Protein AF-A0A328A5U3-F1 (afdb_monomer_lite)

Organism: NCBI:txid1903056

Secondary structure (DSSP, 8-state):
--HHHHHHTTS-HHHHHHHHTT-HHHHHHHHHHS---HHHHHHHHHHHHHH-SHHHHHHHHHIIIIISTTSTTHHHHHHHHHHHHHHHTTT--HHHHHHHHHGGGSGGGTTS-HHHHHHHHHHHHHH-TTPPP---S-S---PPP-TTSHHHHHHHHTT---BTTB-TT-BHHHHHHHH-S-SS--EE-STTEEE--EEEETTEEEEEEEEEE--TTS-GGGPEEEEEEEEE-TTS--BHHHHHHHH-S-SEEEEETTEEEEEETTEEEEEEE-TTS-EEEEEEEEE--HHHHHHHHHHH----

pLDDT: mean 82.65, std 13.09, range [39.41, 98.25]

Sequence (304 aa):
MKSIDIVINKLPKDLQQIVADCDANEVMGYFMEEEADTELAYLVSNIATHMDTVEAHIMGESLFDIAVNWLDQSYYLAAFHGFRILELQEFKDVASMKAFIGNAEHPDYDIIPNALFRFVAEKIKAIEPNYKLQIPDNVHEIELPDILDKKVMKAMKGKTYGFKDAKFGITRKEFEAIFGQPTEALINMGEKYVTALYYRSRYNNTIISPFFKGAKGMDEQDYVFTDINYYYEMHENISMKAFMKVWGKPEQKGIALGNKSYRYGNVNVSFDKDWEGKFYVKQVWFGNDESAQKERERFDFEVH

Radius of gyration: 23.86 Å; chains: 1; bounding box: 52×42×64 Å

Foldseek 3Di:
DPPLLVLLVVDDPVVSVCLVVLVLVVLLVVLQVDVHDPVNLVSLLVSLVVVLDLSSLSSNLSCLVPRVVVDDCSLVRNLVSLLSSCVNVVLPDLVSLVVSLVCLVPQVNLQPDVVSNVVSQVSNCVVVVPDDRPRPPPFVQQDDDPLLDLVQVVCLLVQNDARVPHDFFDFLLVVCVVGNDAPDDWDDPDQFKIWGWHDSHPNHPWIKIWMFGDHGPDDNRRTTTWKMKTFDPDPPFAFPVSSCVRLPDFPDWFFFPNFTWGHDRQKIWTWDADPVGTTGTGMIMGGHDPVVVVSRCVHTGDDD

Structure (mmCIF, N/CA/C/O backbone):
data_AF-A0A328A5U3-F1
#
_entry.id   AF-A0A328A5U3-F1
#
loop_
_atom_site.group_PDB
_atom_site.id
_atom_site.type_symbol
_atom_site.label_atom_id
_atom_site.label_alt_id
_atom_site.label_comp_id
_atom_site.label_asym_id
_atom_site.label_entity_id
_atom_site.label_seq_id
_atom_site.pdbx_PDB_ins_code
_atom_site.Cartn_x
_atom_site.Cartn_y
_atom_site.Cartn_z
_atom_site.occupancy
_atom_site.B_iso_or_equiv
_atom_site.auth_seq_id
_atom_site.auth_comp_id
_atom_site.auth_asym_id
_atom_site.auth_atom_id
_atom_site.pdbx_PDB_model_num
ATOM 1 N N . MET A 1 1 ? -31.066 5.402 25.469 1.00 52.97 1 MET A N 1
ATOM 2 C CA . MET A 1 1 ? -30.439 4.252 24.798 1.00 52.97 1 MET A CA 1
ATOM 3 C C . MET A 1 1 ? -29.369 4.822 23.893 1.00 52.97 1 MET A C 1
ATOM 5 O O . MET A 1 1 ? -29.705 5.632 23.032 1.00 52.97 1 MET A O 1
ATOM 9 N N . LYS A 1 2 ? -28.097 4.559 24.191 1.00 68.62 2 LYS A N 1
ATOM 10 C CA . LYS A 1 2 ? -26.997 5.010 23.336 1.00 68.62 2 LYS A CA 1
ATOM 11 C C . LYS A 1 2 ? -27.056 4.201 22.037 1.00 68.62 2 LYS A C 1
ATOM 13 O O . LYS A 1 2 ? -27.557 3.080 22.032 1.00 68.62 2 LYS A O 1
ATOM 18 N N . SER A 1 3 ? -26.577 4.767 20.931 1.00 72.50 3 SER A N 1
ATOM 19 C CA . SER A 1 3 ? -26.521 4.060 19.641 1.00 72.50 3 SER A CA 1
ATOM 20 C C . SER A 1 3 ? -25.784 2.722 19.752 1.00 72.50 3 SER A C 1
ATOM 22 O O . SER A 1 3 ? -26.159 1.769 19.080 1.00 72.50 3 SER A O 1
ATOM 24 N N . ILE A 1 4 ? -24.799 2.638 20.647 1.00 84.00 4 ILE A N 1
ATOM 25 C CA . ILE A 1 4 ? -23.999 1.438 20.873 1.00 84.00 4 ILE A CA 1
ATOM 26 C C . ILE A 1 4 ? -24.779 0.283 21.505 1.00 84.00 4 ILE A C 1
ATOM 28 O O . ILE A 1 4 ? -24.596 -0.856 21.090 1.00 84.00 4 ILE A O 1
ATOM 32 N N . ASP A 1 5 ? -25.736 0.572 22.394 1.00 84.38 5 ASP A N 1
ATOM 33 C CA . ASP A 1 5 ? -26.588 -0.448 23.021 1.00 84.38 5 ASP A CA 1
ATOM 34 C C . ASP A 1 5 ? -27.398 -1.206 21.953 1.00 84.38 5 ASP A C 1
ATOM 36 O O . ASP A 1 5 ? -27.643 -2.402 22.065 1.00 84.38 5 ASP A O 1
ATOM 40 N N . ILE A 1 6 ? -27.799 -0.518 20.875 1.00 82.81 6 ILE A N 1
ATOM 41 C CA . ILE A 1 6 ? -28.530 -1.123 19.751 1.00 82.81 6 ILE A CA 1
ATOM 42 C C . ILE A 1 6 ? -27.639 -2.104 18.985 1.00 82.81 6 ILE A C 1
ATOM 44 O O . ILE A 1 6 ? -28.127 -3.136 18.531 1.00 82.81 6 ILE A O 1
ATOM 48 N N . VAL A 1 7 ? -26.357 -1.773 18.817 1.00 86.38 7 VAL A N 1
ATOM 49 C CA . VAL A 1 7 ? -25.401 -2.610 18.080 1.00 86.38 7 VAL A CA 1
ATOM 50 C C . VAL A 1 7 ? -25.002 -3.822 18.920 1.00 86.38 7 VAL A C 1
ATOM 52 O O . VAL A 1 7 ? -25.041 -4.932 18.404 1.00 86.38 7 VAL A O 1
ATOM 55 N N . ILE A 1 8 ? -24.736 -3.633 20.217 1.00 90.44 8 ILE A N 1
ATOM 56 C CA . ILE A 1 8 ? -24.456 -4.729 21.158 1.00 90.44 8 ILE A CA 1
ATOM 57 C C . ILE A 1 8 ? -25.633 -5.709 21.206 1.00 90.44 8 ILE A C 1
ATOM 59 O O . ILE A 1 8 ? -25.427 -6.910 21.106 1.00 90.44 8 ILE A O 1
ATOM 63 N N . ASN A 1 9 ? -26.878 -5.223 21.233 1.00 91.06 9 ASN A N 1
ATOM 64 C CA . ASN A 1 9 ? -28.072 -6.082 21.246 1.00 91.06 9 ASN A CA 1
ATOM 65 C C . ASN A 1 9 ? -28.251 -6.966 19.993 1.00 91.06 9 ASN A C 1
ATOM 67 O O . ASN A 1 9 ? -29.146 -7.814 19.984 1.00 91.06 9 ASN A O 1
ATOM 71 N N . LYS A 1 10 ? -27.451 -6.773 18.934 1.00 91.06 10 LYS A N 1
ATOM 72 C CA . LYS A 1 10 ? -27.415 -7.677 17.773 1.00 91.06 10 LYS A CA 1
ATOM 73 C C . LYS A 1 10 ? -26.532 -8.907 17.997 1.00 91.06 10 LYS A C 1
ATOM 75 O O . LYS A 1 10 ? -26.664 -9.863 17.241 1.00 91.06 10 LYS A O 1
ATOM 80 N N . LEU A 1 11 ? -25.652 -8.884 18.998 1.00 92.25 11 LEU A N 1
ATOM 81 C CA . LEU A 1 11 ? -24.817 -10.024 19.362 1.00 92.25 11 LEU A CA 1
ATOM 82 C C . LEU A 1 11 ? -25.659 -11.134 20.023 1.00 92.25 11 LEU A C 1
ATOM 84 O O . LEU A 1 11 ? -26.689 -10.837 20.646 1.00 92.25 11 LEU A O 1
ATOM 88 N N . PRO A 1 12 ? -25.209 -12.399 19.957 1.00 92.56 12 PRO A N 1
ATOM 89 C CA . PRO A 1 12 ? -25.680 -13.476 20.821 1.00 92.56 12 PRO A CA 1
ATOM 90 C C . PRO A 1 12 ? -25.667 -13.074 22.303 1.00 92.56 12 PRO A C 1
ATOM 92 O O . PRO A 1 12 ? -24.823 -12.299 22.747 1.00 92.56 12 PRO A O 1
ATOM 95 N N . LYS A 1 13 ? -26.650 -13.558 23.074 1.00 91.50 13 LYS A N 1
ATOM 96 C CA . LYS A 1 13 ? -26.893 -13.098 24.457 1.00 91.50 13 LYS A CA 1
ATOM 97 C C . LYS A 1 13 ? -25.710 -13.323 25.397 1.00 91.50 13 LYS A C 1
ATOM 99 O O . LYS A 1 13 ? -25.504 -12.527 26.304 1.00 91.50 13 LYS A O 1
ATOM 104 N N . ASP A 1 14 ? -25.010 -14.426 25.205 1.00 89.88 14 ASP A N 1
ATOM 105 C CA . ASP A 1 14 ? -23.782 -14.800 25.900 1.00 89.88 14 ASP A CA 1
ATOM 106 C C . ASP A 1 14 ? -22.620 -13.854 25.574 1.00 89.88 14 ASP A C 1
ATOM 108 O O . ASP A 1 14 ? -21.883 -13.482 26.478 1.00 89.88 14 ASP A O 1
ATOM 112 N N . LEU A 1 15 ? -22.517 -13.372 24.333 1.00 92.56 15 LEU A N 1
ATOM 113 C CA . LEU A 1 15 ? -21.451 -12.459 23.906 1.00 92.56 15 LEU A CA 1
ATOM 114 C C . LEU A 1 15 ? -21.708 -10.980 24.262 1.00 92.56 15 LEU A C 1
ATOM 116 O O . LEU A 1 15 ? -20.772 -10.186 24.350 1.00 92.56 15 LEU A O 1
ATOM 120 N N . GLN A 1 16 ? -22.966 -10.584 24.483 1.00 94.62 16 GLN A N 1
ATOM 121 C CA . GLN A 1 16 ? -23.344 -9.183 24.734 1.00 94.62 16 GLN A CA 1
ATOM 122 C C . GLN A 1 16 ? -22.597 -8.550 25.911 1.00 94.62 16 GLN A C 1
ATOM 124 O O . GLN A 1 16 ? -22.061 -7.451 25.770 1.00 94.62 16 GLN A O 1
ATOM 129 N N . GLN A 1 17 ? -22.586 -9.222 27.066 1.00 94.00 17 GLN A N 1
ATOM 130 C CA . GLN A 1 17 ? -21.964 -8.679 28.274 1.00 94.00 17 GLN A CA 1
ATOM 131 C C . GLN A 1 17 ? -20.437 -8.677 28.153 1.00 94.00 17 GLN A C 1
ATOM 133 O O . GLN A 1 17 ? -19.810 -7.677 28.478 1.00 94.00 17 GLN A O 1
ATOM 138 N N . ILE A 1 18 ? -19.873 -9.745 27.585 1.00 94.75 18 ILE A N 1
ATOM 139 C CA . ILE A 1 18 ? -18.435 -9.903 27.352 1.00 94.75 18 ILE A CA 1
ATOM 140 C C . ILE A 1 18 ? -17.889 -8.739 26.512 1.00 94.75 18 ILE A C 1
ATOM 142 O O . ILE A 1 18 ? -16.905 -8.093 26.874 1.00 94.75 18 ILE A O 1
ATOM 146 N N . VAL A 1 19 ? -18.576 -8.421 25.409 1.00 94.25 19 VAL A N 1
ATOM 147 C CA . VAL A 1 19 ? -18.201 -7.309 24.527 1.00 94.25 19 VAL A CA 1
ATOM 148 C C . VAL A 1 19 ? -18.449 -5.953 25.188 1.00 94.25 19 VAL A C 1
ATOM 150 O O . VAL A 1 19 ? -17.650 -5.039 25.011 1.00 94.25 19 VAL A O 1
ATOM 153 N N . ALA A 1 20 ? -19.531 -5.799 25.958 1.00 93.62 20 ALA A N 1
ATOM 154 C CA . ALA A 1 20 ? -19.806 -4.555 26.679 1.00 93.62 20 ALA A CA 1
ATOM 155 C C . ALA A 1 20 ? -18.743 -4.240 27.748 1.00 93.62 20 ALA A C 1
ATOM 157 O O . ALA A 1 20 ? -18.456 -3.065 27.987 1.00 93.62 20 ALA A O 1
ATOM 158 N N . ASP A 1 21 ? -18.159 -5.277 28.352 1.00 95.00 21 ASP A N 1
ATOM 159 C CA . ASP A 1 21 ? -17.090 -5.176 29.348 1.00 95.00 21 ASP A CA 1
ATOM 160 C C . ASP A 1 21 ? -15.685 -5.102 28.718 1.00 95.00 21 ASP A C 1
ATOM 162 O O . ASP A 1 21 ? -14.702 -4.909 29.435 1.00 95.00 21 ASP A O 1
ATOM 166 N N . CYS A 1 22 ? -15.583 -5.200 27.386 1.00 95.25 22 CYS A N 1
ATOM 167 C CA . CYS A 1 22 ? -14.326 -5.262 26.633 1.00 95.25 22 CYS A CA 1
ATOM 168 C C . CYS A 1 22 ? -13.378 -6.384 27.100 1.00 95.25 22 CYS A C 1
ATOM 170 O O . CYS A 1 22 ? -12.156 -6.209 27.065 1.00 95.25 22 CYS A O 1
ATOM 172 N N . ASP A 1 23 ? -13.904 -7.532 27.542 1.00 95.50 23 ASP A N 1
ATOM 173 C CA . ASP A 1 23 ? -13.058 -8.650 27.967 1.00 95.50 23 ASP A CA 1
ATOM 174 C C . ASP A 1 23 ? -12.476 -9.376 26.746 1.00 95.50 23 ASP A C 1
ATOM 176 O O . ASP A 1 23 ? -13.078 -10.281 26.168 1.00 95.50 23 ASP A O 1
ATOM 180 N N . ALA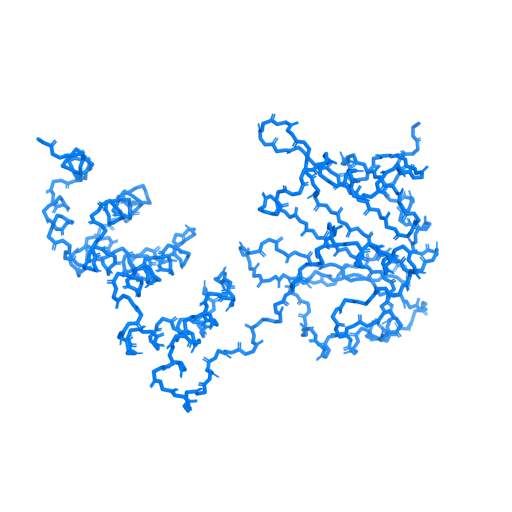 A 1 24 ? -11.276 -8.959 26.340 1.00 94.75 24 ALA A N 1
ATOM 181 C CA . ALA A 1 24 ? -10.577 -9.519 25.189 1.00 94.75 24 ALA A CA 1
ATOM 182 C C . ALA A 1 24 ? -10.373 -11.041 25.289 1.00 94.75 24 ALA A C 1
ATOM 184 O O . ALA A 1 24 ? -10.455 -11.729 24.273 1.00 94.75 24 ALA A O 1
ATOM 185 N N . ASN A 1 25 ? -10.127 -11.578 26.490 1.00 94.94 25 ASN A N 1
ATOM 186 C CA . ASN A 1 25 ? -9.861 -13.005 26.665 1.00 94.94 25 ASN A CA 1
ATOM 187 C C . ASN A 1 25 ? -11.132 -13.828 26.496 1.00 94.94 25 ASN A C 1
ATOM 189 O O . ASN A 1 25 ? -11.109 -14.850 25.813 1.00 94.94 25 ASN A O 1
ATOM 193 N N . GLU A 1 26 ? -12.234 -13.379 27.091 1.00 94.88 26 GLU A N 1
ATOM 194 C CA . GLU A 1 26 ? -13.521 -14.052 26.946 1.00 94.88 26 GLU A CA 1
ATOM 195 C C . GLU A 1 26 ? -14.074 -13.919 25.519 1.00 94.88 26 GLU A C 1
ATOM 197 O O . GLU A 1 26 ? -14.609 -14.894 24.991 1.00 94.88 26 GLU A O 1
ATOM 202 N N . VAL A 1 27 ? -13.875 -12.777 24.841 1.00 94.50 27 VAL A N 1
ATOM 203 C CA . VAL A 1 27 ? -14.212 -12.652 23.411 1.00 94.50 27 VAL A CA 1
ATOM 204 C C . VAL A 1 27 ? -13.399 -13.637 22.578 1.00 94.50 27 VAL A C 1
ATOM 206 O O . VAL A 1 27 ? -13.975 -14.363 21.773 1.00 94.50 27 VAL A O 1
ATOM 209 N N . MET A 1 28 ? -12.079 -13.709 22.760 1.00 93.81 28 MET A N 1
ATOM 210 C CA . MET A 1 28 ? -11.267 -14.692 22.035 1.00 93.81 28 MET A CA 1
ATOM 211 C C . MET A 1 28 ? -11.725 -16.123 22.321 1.00 93.81 28 MET A C 1
ATOM 213 O O . MET A 1 28 ? -11.900 -16.895 21.383 1.00 93.81 28 MET A O 1
ATOM 217 N N . GLY A 1 29 ? -11.957 -16.461 23.594 1.00 92.06 29 GLY A N 1
ATOM 218 C CA . GLY A 1 29 ? -12.447 -17.775 24.006 1.00 92.06 29 GLY A CA 1
ATOM 219 C C . GLY A 1 29 ? -13.747 -18.146 23.298 1.00 92.06 29 GLY A C 1
ATOM 220 O O . GLY A 1 29 ? -13.834 -19.223 22.717 1.00 92.06 29 GLY A O 1
ATOM 221 N N . TYR A 1 30 ? -14.700 -17.213 23.234 1.00 92.69 30 TYR A N 1
ATOM 222 C CA . TYR A 1 30 ? -15.959 -17.401 22.516 1.00 92.69 30 TYR A CA 1
ATOM 223 C C . TYR A 1 30 ? -15.744 -17.786 21.045 1.00 92.69 30 TYR A C 1
ATOM 225 O O . TYR A 1 30 ? -16.294 -18.778 20.579 1.00 92.69 30 TYR A O 1
ATOM 233 N N . PHE A 1 31 ? -14.910 -17.037 20.315 1.00 92.50 31 PHE A N 1
ATOM 234 C CA . PHE A 1 31 ? -14.653 -17.300 18.892 1.00 92.50 31 PHE A CA 1
ATOM 235 C C . PHE A 1 31 ? -13.750 -18.516 18.633 1.00 92.50 31 PHE A C 1
ATOM 237 O O . PHE A 1 31 ? -13.734 -19.029 17.519 1.00 92.50 31 PHE A O 1
ATOM 244 N N . MET A 1 32 ? -12.978 -18.970 19.622 1.00 88.69 32 MET A N 1
ATOM 245 C CA . MET A 1 32 ? -12.146 -20.170 19.496 1.00 88.69 32 MET A CA 1
ATOM 246 C C . MET A 1 32 ? -12.902 -21.463 19.834 1.00 88.69 32 MET A C 1
ATOM 248 O O . MET A 1 32 ? -12.544 -22.520 19.315 1.00 88.69 32 MET A O 1
ATOM 252 N N . GLU A 1 33 ? -13.890 -21.400 20.730 1.00 85.56 33 GLU A N 1
ATOM 253 C CA . GLU A 1 33 ? -14.667 -22.561 21.184 1.00 85.56 33 GLU A CA 1
ATOM 254 C C . GLU A 1 33 ? -15.914 -22.816 20.328 1.00 85.56 33 GLU A C 1
ATOM 256 O O . GLU A 1 33 ? -16.244 -23.971 20.052 1.00 85.56 33 GLU A O 1
ATOM 261 N N . GLU A 1 34 ? -16.579 -21.754 19.879 1.00 72.12 34 GLU A N 1
ATOM 262 C CA . GLU A 1 34 ? -17.721 -21.830 18.969 1.00 72.12 34 GLU A CA 1
ATOM 263 C C . GLU A 1 34 ? -17.245 -21.755 17.506 1.00 72.12 34 GLU A C 1
ATOM 265 O O . GLU A 1 34 ? -16.174 -21.221 17.214 1.00 72.12 34 GLU A O 1
ATOM 270 N N . GLU A 1 35 ? -18.020 -22.284 16.549 1.00 63.78 35 GLU A N 1
ATOM 271 C CA . GLU A 1 35 ? -17.710 -22.089 15.123 1.00 63.78 35 GLU A CA 1
ATOM 272 C C . GLU A 1 35 ? -17.731 -20.583 14.804 1.00 63.78 35 GLU A C 1
ATOM 274 O O . GLU A 1 35 ? -18.793 -19.966 14.716 1.00 63.78 35 GLU A O 1
ATOM 279 N N . ALA A 1 36 ? -16.543 -19.985 14.671 1.00 66.94 36 ALA A N 1
ATOM 280 C CA . ALA A 1 36 ? -16.376 -18.552 14.475 1.00 66.94 36 ALA A CA 1
ATOM 281 C C . ALA A 1 36 ? -17.141 -18.034 13.245 1.00 66.94 36 ALA A C 1
ATOM 283 O O . ALA A 1 36 ? -16.857 -18.397 12.101 1.00 66.94 36 ALA A O 1
ATOM 284 N N . ASP A 1 37 ? -18.082 -17.124 13.499 1.00 80.31 37 ASP A N 1
ATOM 285 C CA . ASP A 1 37 ? -18.871 -16.431 12.484 1.00 80.31 37 ASP A CA 1
ATOM 286 C C . ASP A 1 37 ? -18.171 -15.129 12.055 1.00 80.31 37 ASP A C 1
ATOM 288 O O . ASP A 1 37 ? -17.961 -14.209 12.854 1.00 80.31 37 ASP A O 1
ATOM 292 N N . THR A 1 38 ? -17.821 -15.039 10.769 1.00 86.31 38 THR A N 1
ATOM 293 C CA . THR A 1 38 ? -17.209 -13.859 10.145 1.00 86.31 38 THR A CA 1
ATOM 294 C C . THR A 1 38 ? -18.026 -12.583 10.365 1.00 86.31 38 THR A C 1
ATOM 296 O O . THR A 1 38 ? -17.460 -11.534 10.680 1.00 86.31 38 THR A O 1
ATOM 299 N N . GLU A 1 39 ? -19.353 -12.646 10.217 1.00 89.38 39 GLU A N 1
ATOM 300 C CA . GLU A 1 39 ? -20.219 -11.475 10.390 1.00 89.38 39 GLU A CA 1
ATOM 301 C C . GLU A 1 39 ? -20.202 -11.002 11.844 1.00 89.38 39 GLU A C 1
ATOM 303 O O . GLU A 1 39 ? -20.176 -9.796 12.119 1.00 89.38 39 GLU A O 1
ATOM 308 N N . LEU A 1 40 ? -20.156 -11.955 12.775 1.00 92.06 40 LEU A N 1
ATOM 309 C CA . LEU A 1 40 ? -20.093 -11.670 14.197 1.00 92.06 40 LEU A CA 1
ATOM 310 C C . LEU A 1 40 ? -18.759 -11.025 14.584 1.00 92.06 40 LEU A C 1
ATOM 312 O O . LEU A 1 40 ? -18.758 -10.034 15.315 1.00 92.06 40 LEU A O 1
ATOM 316 N N . ALA A 1 41 ? -17.637 -11.513 14.049 1.00 93.62 41 ALA A N 1
ATOM 317 C CA . ALA A 1 41 ? -16.320 -10.927 14.296 1.00 93.62 41 ALA A CA 1
ATOM 318 C C . ALA A 1 41 ? -16.251 -9.466 13.818 1.00 93.62 41 ALA A C 1
ATOM 320 O O . ALA A 1 41 ? -15.815 -8.573 14.553 1.00 93.62 41 ALA A O 1
ATOM 321 N N . TYR A 1 42 ? -16.762 -9.181 12.616 1.00 92.56 42 TYR A N 1
ATOM 322 C CA . TYR A 1 42 ? -16.845 -7.808 12.111 1.00 92.56 42 TYR A CA 1
ATOM 323 C C . TYR A 1 42 ? -17.806 -6.935 12.923 1.00 92.56 42 TYR A C 1
ATOM 325 O O . TYR A 1 42 ? -17.569 -5.736 13.090 1.00 92.56 42 TYR A O 1
ATOM 333 N N . LEU A 1 43 ? -18.887 -7.498 13.463 1.00 92.81 43 LEU A N 1
ATOM 334 C CA . LEU A 1 43 ? -19.776 -6.759 14.352 1.00 92.81 43 LEU A CA 1
ATOM 335 C C . LEU A 1 43 ? -19.063 -6.357 15.653 1.00 92.81 43 LEU A C 1
ATOM 337 O O . LEU A 1 43 ? -19.187 -5.204 16.066 1.00 92.81 43 LEU A O 1
ATOM 341 N N . VAL A 1 44 ? -18.268 -7.251 16.248 1.00 94.88 44 VAL A N 1
ATOM 342 C CA . VAL A 1 44 ? -17.437 -6.940 17.425 1.00 94.88 44 VAL A CA 1
ATOM 343 C C . VAL A 1 44 ? -16.401 -5.856 17.104 1.00 94.88 44 VAL A C 1
ATOM 345 O O . VAL A 1 44 ? -16.281 -4.892 17.859 1.00 94.88 44 VAL A O 1
ATOM 348 N N . SER A 1 45 ? -15.738 -5.926 15.944 1.00 94.94 45 SER A N 1
ATOM 349 C CA . SER A 1 45 ? -14.825 -4.874 15.452 1.00 94.94 45 SER A CA 1
ATOM 350 C C . SER A 1 45 ? -15.489 -3.493 15.366 1.00 94.94 45 SER A C 1
ATOM 352 O O . SER A 1 45 ? -14.951 -2.478 15.826 1.00 94.94 45 SER A O 1
ATOM 354 N N . ASN A 1 46 ? -16.700 -3.449 14.804 1.00 92.81 46 ASN A N 1
ATOM 355 C CA . ASN A 1 46 ? -17.481 -2.220 14.691 1.00 92.81 46 ASN A CA 1
ATOM 356 C C . ASN A 1 46 ? -17.880 -1.681 16.067 1.00 92.81 46 ASN A C 1
ATOM 358 O O . ASN A 1 46 ? -17.826 -0.472 16.293 1.00 92.81 46 ASN A O 1
ATOM 362 N N . ILE A 1 47 ? -18.260 -2.561 16.999 1.00 94.56 47 ILE A N 1
ATOM 363 C CA . ILE A 1 47 ? -18.557 -2.166 18.378 1.00 94.56 47 ILE A CA 1
ATOM 364 C C . ILE A 1 47 ? -17.312 -1.567 19.029 1.00 94.56 47 ILE A C 1
ATOM 366 O O . ILE A 1 47 ? -17.409 -0.466 19.566 1.00 94.56 47 ILE A O 1
ATOM 370 N N . ALA A 1 48 ? -16.146 -2.207 18.902 1.00 96.12 48 ALA A N 1
ATOM 371 C CA . ALA A 1 48 ? -14.890 -1.684 19.432 1.00 96.12 48 ALA A CA 1
ATOM 372 C C . ALA A 1 48 ? -14.580 -0.273 18.910 1.00 96.12 48 ALA A C 1
ATOM 374 O O . ALA A 1 48 ? -14.276 0.627 19.690 1.00 96.12 48 ALA A O 1
ATOM 375 N N . THR A 1 49 ? -14.771 -0.053 17.608 1.00 94.44 49 THR A N 1
ATOM 376 C CA . THR A 1 49 ? -14.575 1.252 16.958 1.00 94.44 49 THR A CA 1
ATOM 377 C C . THR A 1 49 ? -15.579 2.303 17.439 1.00 94.44 49 THR A C 1
ATOM 379 O O . THR A 1 49 ? -15.262 3.486 17.510 1.00 94.44 49 THR A O 1
ATOM 382 N N . HIS A 1 50 ? -16.805 1.901 17.777 1.00 91.75 50 HIS A N 1
ATOM 383 C CA . HIS A 1 50 ? -17.805 2.803 18.346 1.00 91.75 50 HIS A CA 1
ATOM 384 C C . HIS A 1 50 ? -17.582 3.107 19.833 1.00 91.75 50 HIS A C 1
ATOM 386 O O . HIS A 1 50 ? -17.960 4.194 20.275 1.00 91.75 50 HIS A O 1
ATOM 392 N N . MET A 1 51 ? -17.023 2.166 20.603 1.00 94.12 51 MET A N 1
ATOM 393 C CA . MET A 1 51 ? -16.621 2.393 21.997 1.00 94.12 51 MET A CA 1
ATOM 394 C C . MET A 1 51 ? -15.417 3.328 22.064 1.00 94.12 51 MET A C 1
ATOM 396 O O . MET A 1 51 ? -15.395 4.215 22.914 1.00 94.12 51 MET A O 1
ATOM 400 N N . ASP A 1 52 ? -14.468 3.142 21.141 1.00 94.69 52 ASP A N 1
ATOM 401 C CA . ASP A 1 52 ? -13.284 3.981 20.951 1.00 94.69 52 ASP A CA 1
ATOM 402 C C . ASP A 1 52 ? -12.454 4.150 22.237 1.00 94.69 52 ASP A C 1
ATOM 404 O O . ASP A 1 52 ? -11.991 5.238 22.581 1.00 94.69 52 ASP A O 1
ATOM 408 N N . THR A 1 53 ? -12.297 3.053 22.985 1.00 96.88 53 THR A N 1
ATOM 409 C CA . THR A 1 53 ? -11.418 2.971 24.161 1.00 96.88 53 THR A CA 1
ATOM 410 C C . THR A 1 53 ? -10.277 1.997 23.908 1.00 96.88 53 THR A C 1
ATOM 412 O O . THR A 1 53 ? -10.379 1.110 23.060 1.00 96.88 53 THR A O 1
ATOM 415 N N . VAL A 1 54 ? -9.182 2.140 24.658 1.00 96.88 54 VAL A N 1
ATOM 416 C CA . VAL A 1 54 ? -8.015 1.255 24.529 1.00 96.88 54 VAL A CA 1
ATOM 417 C C . VAL A 1 54 ? -8.419 -0.205 24.728 1.00 96.88 54 VAL A C 1
ATOM 419 O O . VAL A 1 54 ? -8.057 -1.046 23.917 1.00 96.88 54 VAL A O 1
ATOM 422 N N . GLU A 1 55 ? -9.228 -0.501 25.741 1.00 97.75 55 GLU A N 1
ATOM 423 C CA . GLU A 1 55 ? -9.692 -1.854 26.064 1.00 97.75 55 GLU A CA 1
ATOM 424 C C . GLU A 1 55 ? -10.537 -2.446 24.932 1.00 97.75 55 GLU A C 1
ATOM 426 O O . GLU A 1 55 ? -10.351 -3.598 24.546 1.00 97.75 55 GLU A O 1
ATOM 431 N N . ALA A 1 56 ? -11.423 -1.636 24.346 1.00 97.44 56 ALA A N 1
ATOM 432 C CA . ALA A 1 56 ? -12.252 -2.064 23.229 1.00 97.44 56 ALA A CA 1
ATOM 433 C C . ALA A 1 56 ? -11.402 -2.385 21.989 1.00 97.44 56 ALA A C 1
ATOM 435 O O . ALA A 1 56 ? -11.644 -3.375 21.298 1.00 97.44 56 ALA A O 1
ATOM 436 N N . HIS A 1 57 ? -10.375 -1.577 21.716 1.00 98.12 57 HIS A N 1
ATOM 437 C CA . HIS A 1 57 ? -9.454 -1.849 20.619 1.00 98.12 57 HIS A CA 1
ATOM 438 C C . HIS A 1 57 ? -8.511 -3.025 20.911 1.00 98.12 57 HIS A C 1
ATOM 440 O O . HIS A 1 57 ? -8.247 -3.776 19.984 1.00 98.12 57 HIS A O 1
ATOM 446 N N . ILE A 1 58 ? -8.086 -3.267 22.157 1.00 97.62 58 ILE A N 1
ATOM 447 C CA . ILE A 1 58 ? -7.328 -4.481 22.529 1.00 97.62 58 ILE A CA 1
ATOM 448 C C . ILE A 1 58 ? -8.160 -5.737 22.251 1.00 97.62 58 ILE A C 1
ATOM 450 O O . ILE A 1 58 ? -7.651 -6.706 21.689 1.00 97.62 58 ILE A O 1
ATOM 454 N N . MET A 1 59 ? -9.450 -5.712 22.600 1.00 97.12 59 MET A N 1
ATOM 455 C CA . MET A 1 59 ? -10.393 -6.782 22.266 1.00 97.12 59 MET A CA 1
ATOM 456 C C . MET A 1 59 ? -10.483 -6.992 20.749 1.00 97.12 59 MET A C 1
ATOM 458 O O . MET A 1 59 ? -10.377 -8.125 20.285 1.00 97.12 59 MET A O 1
ATOM 462 N N . GLY A 1 60 ? -10.641 -5.914 19.973 1.00 96.81 60 GLY A N 1
ATOM 463 C CA . GLY A 1 60 ? -10.685 -5.986 18.511 1.00 96.81 60 GLY A CA 1
ATOM 464 C C . GLY A 1 60 ? -9.389 -6.516 17.889 1.00 96.81 60 GLY A C 1
ATOM 465 O O . GLY A 1 60 ? -9.440 -7.398 17.039 1.00 96.81 60 GLY A O 1
ATOM 466 N N . GLU A 1 61 ? -8.231 -6.024 18.327 1.00 96.94 61 GLU A N 1
ATOM 467 C CA . GLU A 1 61 ? -6.915 -6.479 17.864 1.00 96.94 61 GLU A CA 1
ATOM 468 C C . GLU A 1 61 ? -6.727 -7.973 18.139 1.00 96.94 61 GLU A C 1
ATOM 470 O O . GLU A 1 61 ? -6.478 -8.739 17.211 1.00 96.94 61 GLU A O 1
ATOM 475 N N . SER A 1 62 ? -6.940 -8.398 19.386 1.00 95.50 62 SER A N 1
ATOM 476 C CA . SER A 1 62 ? -6.729 -9.788 19.810 1.00 95.50 62 SER A CA 1
ATOM 477 C C . SER A 1 62 ? -7.671 -10.759 19.095 1.00 95.50 62 SER A C 1
ATOM 479 O O . SER A 1 62 ? -7.268 -11.860 18.720 1.00 95.50 62 SER A O 1
ATOM 481 N N . LEU A 1 63 ? -8.919 -10.343 18.851 1.00 95.75 63 LEU A N 1
ATOM 482 C CA . LEU A 1 63 ? -9.881 -11.126 18.079 1.00 95.75 63 LEU A CA 1
ATOM 483 C C . LEU A 1 63 ? -9.319 -11.474 16.694 1.00 95.75 63 LEU A C 1
ATOM 485 O O . LEU A 1 63 ? -9.287 -12.651 16.337 1.00 95.75 63 LEU A O 1
ATOM 489 N N . PHE A 1 64 ? -8.844 -10.488 15.929 1.00 95.12 64 PHE A N 1
ATOM 490 C CA . PHE A 1 64 ? -8.368 -10.737 14.564 1.00 95.12 64 PHE A CA 1
ATOM 491 C C . PHE A 1 64 ? -6.948 -11.288 14.480 1.00 95.12 64 PHE A C 1
ATOM 493 O O . PHE A 1 64 ? -6.669 -12.050 13.561 1.00 95.12 64 PHE A O 1
ATOM 500 N N . ASP A 1 65 ? -6.063 -10.935 15.407 1.00 93.88 65 ASP A N 1
ATOM 501 C CA . ASP A 1 65 ? -4.676 -11.407 15.386 1.00 93.88 65 ASP A CA 1
ATOM 502 C C . ASP A 1 65 ? -4.560 -12.876 15.836 1.00 93.88 65 ASP A C 1
ATOM 504 O O . ASP A 1 65 ? -3.693 -13.619 15.371 1.00 93.88 65 ASP A O 1
ATOM 508 N N . ILE A 1 66 ? -5.476 -13.322 16.709 1.00 91.75 66 ILE A N 1
ATOM 509 C CA . ILE A 1 66 ? -5.395 -14.631 17.371 1.00 91.75 66 ILE A CA 1
ATOM 510 C C . ILE A 1 66 ? -6.586 -15.529 17.025 1.00 91.75 66 ILE A C 1
ATOM 512 O O . ILE A 1 66 ? -6.391 -16.624 16.502 1.00 91.75 66 ILE A O 1
ATOM 516 N N . ALA A 1 67 ? -7.814 -15.104 17.332 1.00 92.06 67 ALA A N 1
ATOM 517 C CA . ALA A 1 67 ? -8.972 -16.006 17.337 1.00 92.06 67 ALA A CA 1
ATOM 518 C C . ALA A 1 67 ? -9.566 -16.255 15.939 1.00 92.06 67 ALA A C 1
ATOM 520 O O . ALA A 1 67 ? -10.019 -17.361 15.644 1.00 92.06 67 ALA A O 1
ATOM 521 N N . VAL A 1 68 ? -9.537 -15.249 15.061 1.00 92.44 68 VAL A N 1
ATOM 522 C CA . VAL A 1 68 ? -10.081 -15.339 13.694 1.00 92.44 68 VAL A CA 1
ATOM 523 C C . VAL A 1 68 ? -9.061 -14.940 12.622 1.00 92.44 68 VAL A C 1
ATOM 525 O O . VAL A 1 68 ? -9.412 -14.398 11.574 1.00 92.44 68 VAL A O 1
ATOM 528 N N . ASN A 1 69 ? -7.780 -15.231 12.867 1.00 89.38 69 ASN A N 1
ATOM 529 C CA . ASN A 1 69 ? -6.668 -14.855 11.982 1.00 89.38 69 ASN A CA 1
ATOM 530 C C . ASN A 1 69 ? -6.711 -15.488 10.579 1.00 89.38 69 ASN A C 1
ATOM 532 O O . ASN A 1 69 ? -6.062 -14.995 9.659 1.00 89.38 69 ASN A O 1
ATOM 536 N N . TRP A 1 70 ? -7.532 -16.519 10.392 1.00 85.44 70 TRP A N 1
ATOM 537 C CA . TRP A 1 70 ? -7.810 -17.1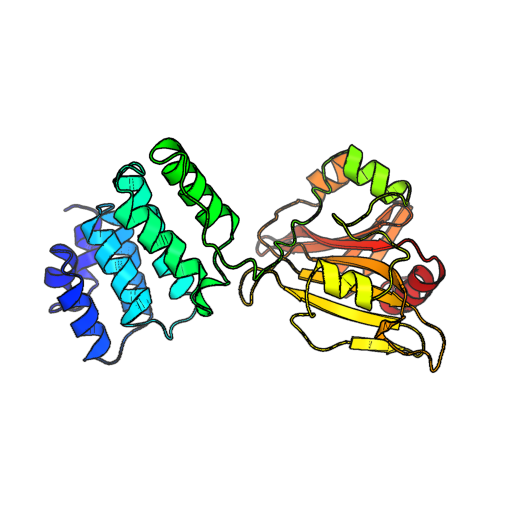70 9.112 1.00 85.44 70 TRP A CA 1
ATOM 538 C C . TRP A 1 70 ? -8.816 -16.413 8.228 1.00 85.44 70 TRP A C 1
ATOM 540 O O . TRP A 1 70 ? -8.991 -16.791 7.069 1.00 85.44 70 TRP A O 1
ATOM 550 N N . LEU A 1 71 ? -9.494 -15.380 8.746 1.00 85.12 71 LEU A N 1
ATOM 551 C CA . LEU A 1 71 ? -10.407 -14.552 7.957 1.00 85.12 71 LEU A CA 1
ATOM 552 C C . LEU A 1 71 ? -9.657 -13.640 6.988 1.00 85.12 71 LEU A C 1
ATOM 554 O O . LEU A 1 71 ? -8.624 -13.056 7.319 1.00 85.12 71 LEU A O 1
ATOM 558 N N . ASP A 1 72 ? -10.262 -13.412 5.824 1.00 76.94 72 ASP A N 1
ATOM 559 C CA . ASP A 1 72 ? -9.822 -12.356 4.921 1.00 76.94 72 ASP A CA 1
ATOM 560 C C . ASP A 1 72 ? -9.846 -11.004 5.665 1.00 76.94 72 ASP A C 1
ATOM 562 O O . ASP A 1 72 ? -10.828 -10.653 6.325 1.00 76.94 72 ASP A O 1
ATOM 566 N N . GLN A 1 73 ? -8.762 -10.229 5.543 1.00 81.31 73 GLN A N 1
ATOM 567 C CA . GLN A 1 73 ? -8.540 -8.935 6.219 1.00 81.31 73 GLN A CA 1
ATOM 568 C C . GLN A 1 73 ? -8.256 -8.989 7.733 1.00 81.31 73 GLN A C 1
ATOM 570 O O . GLN A 1 73 ? -8.148 -7.924 8.342 1.00 81.31 73 GLN A O 1
ATOM 575 N N . SER A 1 74 ? -8.087 -10.165 8.347 1.00 89.69 74 SER A N 1
ATOM 576 C CA . SER A 1 74 ? -7.803 -10.293 9.787 1.00 89.69 74 SER A CA 1
ATOM 577 C C . SER A 1 74 ? -6.641 -9.398 10.241 1.00 89.69 74 SER A C 1
ATOM 579 O O . SER A 1 74 ? -6.827 -8.481 11.038 1.00 89.69 74 SER A O 1
ATOM 581 N N . TYR A 1 75 ? -5.469 -9.554 9.634 1.00 88.88 75 TYR A N 1
ATOM 582 C CA . TYR A 1 75 ? -4.273 -8.781 9.971 1.00 88.88 75 TYR A CA 1
ATOM 583 C C . TYR A 1 75 ? -4.391 -7.284 9.648 1.00 88.88 75 TYR A C 1
ATOM 585 O O . TYR A 1 75 ? -3.788 -6.453 10.327 1.00 88.88 75 TYR A O 1
ATOM 593 N N . TYR A 1 76 ? -5.226 -6.906 8.670 1.00 87.56 76 TYR A N 1
ATOM 594 C CA . TYR A 1 76 ? -5.550 -5.499 8.417 1.00 87.56 76 TYR A CA 1
ATOM 595 C C . TYR A 1 76 ? -6.348 -4.897 9.576 1.00 87.56 76 TYR A C 1
ATOM 597 O O . TYR A 1 76 ? -6.035 -3.802 10.046 1.00 87.56 76 TYR A O 1
ATOM 605 N N . LEU A 1 77 ? -7.358 -5.619 10.063 1.00 93.12 77 LEU A N 1
ATOM 606 C CA . LEU A 1 77 ? -8.184 -5.183 11.186 1.00 93.12 77 LEU A CA 1
ATOM 607 C C . LEU A 1 77 ? -7.411 -5.212 12.506 1.00 93.12 77 LEU A C 1
ATOM 609 O O . LEU A 1 77 ? -7.529 -4.266 13.285 1.00 93.12 77 LEU A O 1
ATOM 613 N N . ALA A 1 78 ? -6.567 -6.222 12.723 1.00 96.00 78 ALA A N 1
ATOM 614 C CA . ALA A 1 78 ? -5.657 -6.270 13.861 1.00 96.00 78 ALA A CA 1
ATOM 615 C C . ALA A 1 78 ? -4.744 -5.035 13.880 1.00 96.00 78 ALA A C 1
ATOM 617 O O . ALA A 1 78 ? -4.745 -4.283 14.853 1.00 96.00 78 ALA A O 1
ATOM 618 N N . ALA A 1 79 ? -4.077 -4.729 12.761 1.00 93.62 79 ALA A N 1
ATOM 619 C CA . ALA A 1 79 ? -3.239 -3.538 12.639 1.00 93.62 79 ALA A CA 1
ATOM 620 C C . ALA A 1 79 ? -4.021 -2.225 12.804 1.00 93.62 79 ALA A C 1
ATOM 622 O O . ALA A 1 79 ? -3.508 -1.275 13.396 1.00 93.62 79 ALA A O 1
ATOM 623 N N . PHE A 1 80 ? -5.257 -2.148 12.301 1.00 95.25 80 PHE A N 1
ATOM 624 C CA . PHE A 1 80 ? -6.131 -0.992 12.506 1.00 95.25 80 PHE A CA 1
ATOM 625 C C . PHE A 1 80 ? -6.414 -0.762 13.997 1.00 95.25 80 PHE A C 1
ATOM 627 O O . PHE A 1 80 ? -6.226 0.352 14.492 1.00 95.25 80 PHE A O 1
ATOM 634 N N . HIS A 1 81 ? -6.827 -1.806 14.721 1.00 97.38 81 HIS A N 1
ATOM 635 C CA . HIS A 1 81 ? -7.094 -1.714 16.153 1.00 97.38 81 HIS A CA 1
ATOM 636 C C . HIS A 1 81 ? -5.814 -1.413 16.946 1.00 97.38 81 HIS A C 1
ATOM 638 O O . HIS A 1 81 ? -5.819 -0.478 17.748 1.00 97.38 81 HIS A O 1
ATOM 644 N N . GLY A 1 82 ? -4.711 -2.104 16.645 1.00 97.19 82 GLY A N 1
ATOM 645 C CA . GLY A 1 82 ? -3.391 -1.868 17.229 1.00 97.19 82 GLY A CA 1
ATOM 646 C C . GLY A 1 82 ? -2.929 -0.420 17.067 1.00 97.19 82 GLY A C 1
ATOM 647 O O . GLY A 1 82 ? -2.550 0.243 18.031 1.00 97.19 82 GLY A O 1
ATOM 648 N N . PHE A 1 83 ? -3.046 0.142 15.860 1.00 96.25 83 PHE A N 1
ATOM 649 C CA . PHE A 1 83 ? -2.694 1.541 15.620 1.00 96.25 83 PHE A CA 1
ATOM 650 C C . PHE A 1 83 ? -3.614 2.503 16.380 1.00 96.25 83 PHE A C 1
ATOM 652 O O . PHE A 1 83 ? -3.146 3.498 16.938 1.00 96.25 83 PHE A O 1
ATOM 659 N N . ARG A 1 84 ? -4.916 2.197 16.452 1.00 97.12 84 ARG A N 1
ATOM 660 C CA . ARG A 1 84 ? -5.881 3.019 17.184 1.00 97.12 84 ARG A CA 1
ATOM 661 C C . ARG A 1 84 ? -5.608 3.040 18.691 1.00 97.12 84 ARG A C 1
ATOM 663 O O . ARG A 1 84 ? -5.756 4.095 19.305 1.00 97.12 84 ARG A O 1
ATOM 670 N N . ILE A 1 85 ? -5.122 1.940 19.275 1.00 98.25 85 ILE A N 1
ATOM 671 C CA . ILE A 1 85 ? -4.627 1.912 20.665 1.00 98.25 85 ILE A CA 1
ATOM 672 C C . ILE A 1 85 ? -3.513 2.945 20.849 1.00 98.25 85 ILE A C 1
ATOM 674 O O . ILE A 1 85 ? -3.575 3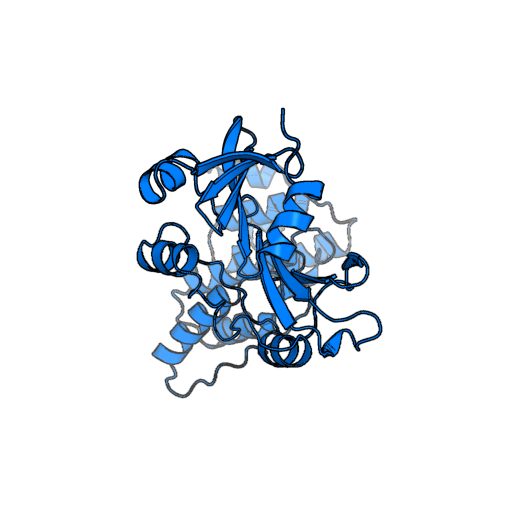.757 21.775 1.00 98.25 85 ILE A O 1
ATOM 678 N N . LEU A 1 86 ? -2.529 2.970 19.941 1.00 98.06 86 LEU A N 1
ATOM 679 C CA . LEU A 1 86 ? -1.423 3.929 20.009 1.00 98.06 86 LEU A CA 1
ATOM 680 C C . LEU A 1 86 ? -1.911 5.379 19.903 1.00 98.06 86 LEU A C 1
ATOM 682 O O . LEU A 1 86 ? -1.415 6.244 20.627 1.00 98.06 86 LEU A O 1
ATOM 686 N N . GLU A 1 87 ? -2.889 5.654 19.033 1.00 97.19 87 GLU A N 1
ATOM 687 C CA . GLU A 1 87 ? -3.498 6.982 18.908 1.00 97.19 87 GLU A CA 1
ATOM 688 C C . GLU A 1 87 ? -4.203 7.424 20.194 1.00 97.19 87 GLU A C 1
ATOM 690 O O . GLU A 1 87 ? -4.001 8.554 20.642 1.00 97.19 87 GLU A O 1
ATOM 695 N N . LEU A 1 88 ? -5.001 6.540 20.801 1.00 96.94 88 LEU A N 1
ATOM 696 C CA . LEU A 1 88 ? -5.719 6.811 22.051 1.00 96.94 88 LEU A CA 1
ATOM 697 C C . LEU A 1 88 ? -4.762 7.021 23.233 1.00 96.94 88 LEU A C 1
ATOM 699 O O . LEU A 1 88 ? -5.045 7.811 24.132 1.00 96.94 88 LEU A O 1
ATOM 703 N N . GLN A 1 89 ? -3.598 6.372 23.204 1.00 96.69 89 GLN A N 1
ATOM 704 C CA . GLN A 1 89 ? -2.499 6.591 24.148 1.00 96.69 89 GLN A CA 1
ATOM 705 C C . GLN A 1 89 ? -1.616 7.801 23.785 1.00 96.69 89 GLN A C 1
ATOM 707 O O . GLN A 1 89 ? -0.592 8.043 24.433 1.00 96.69 89 GLN A O 1
ATOM 712 N N . GLU A 1 90 ? -1.976 8.557 22.744 1.00 96.44 90 GLU A N 1
ATOM 713 C CA . GLU A 1 90 ? -1.226 9.697 22.208 1.00 96.44 90 GLU A CA 1
ATOM 714 C C . GLU A 1 90 ? 0.244 9.373 21.878 1.00 96.44 90 GLU A C 1
ATOM 716 O O . GLU A 1 90 ? 1.115 10.241 21.972 1.00 96.44 90 GLU A O 1
ATOM 721 N N . PHE A 1 91 ? 0.540 8.127 21.499 1.00 96.69 91 PHE A N 1
ATOM 722 C CA . PHE A 1 91 ? 1.896 7.647 21.208 1.00 96.69 91 PHE A CA 1
ATOM 723 C C . PHE A 1 91 ? 2.888 7.861 22.367 1.00 96.69 91 PHE A C 1
ATOM 725 O O . PHE A 1 91 ? 4.063 8.154 22.143 1.00 96.69 91 PHE A O 1
ATOM 732 N N . LYS A 1 92 ? 2.424 7.756 23.620 1.00 95.06 92 LYS A N 1
ATOM 733 C CA . LYS A 1 92 ? 3.269 7.944 24.816 1.00 95.06 92 LYS A CA 1
ATOM 734 C C . LYS A 1 92 ? 3.842 6.640 25.366 1.00 95.06 92 LYS A C 1
ATOM 736 O O . LYS A 1 92 ? 4.901 6.669 25.990 1.00 95.06 92 LYS A O 1
ATOM 741 N N . ASP A 1 93 ? 3.170 5.512 25.143 1.00 96.12 93 ASP A N 1
ATOM 742 C CA . ASP A 1 93 ? 3.643 4.208 25.604 1.00 96.12 93 ASP A CA 1
ATOM 743 C C . ASP A 1 93 ? 4.611 3.580 24.594 1.00 96.12 93 ASP A C 1
ATOM 745 O O . ASP A 1 93 ? 4.227 3.020 23.565 1.00 96.12 93 ASP A O 1
ATOM 749 N N . VAL A 1 94 ? 5.904 3.671 24.905 1.00 94.75 94 VAL A N 1
ATOM 750 C CA . VAL A 1 94 ? 6.966 3.126 24.056 1.00 94.75 94 VAL A CA 1
ATOM 751 C C . VAL A 1 94 ? 6.915 1.600 23.970 1.00 94.75 94 VAL A C 1
ATOM 753 O O . VAL A 1 94 ? 7.298 1.055 22.935 1.00 94.75 94 VAL A O 1
ATOM 756 N N . ALA A 1 95 ? 6.448 0.899 25.007 1.00 94.62 95 ALA A N 1
ATOM 757 C CA . ALA A 1 95 ? 6.351 -0.558 24.968 1.00 94.62 95 ALA A CA 1
ATOM 758 C C . ALA A 1 95 ? 5.295 -0.998 23.946 1.00 94.62 95 ALA A C 1
ATOM 760 O O . ALA A 1 95 ? 5.608 -1.798 23.065 1.00 94.62 95 ALA A O 1
ATOM 761 N N . SER A 1 96 ? 4.106 -0.390 23.993 1.00 94.94 96 SER A N 1
ATOM 762 C CA . SER A 1 96 ? 3.035 -0.631 23.017 1.00 94.94 96 SER A CA 1
ATOM 763 C C . SER A 1 96 ? 3.460 -0.261 21.591 1.00 94.94 96 SER A C 1
ATOM 765 O O . SER A 1 96 ? 3.261 -1.040 20.661 1.00 94.94 96 SER A O 1
ATOM 767 N N . MET A 1 97 ? 4.146 0.874 21.398 1.00 95.81 97 MET A N 1
ATOM 768 C CA . MET A 1 97 ? 4.670 1.249 20.076 1.00 95.81 97 MET A CA 1
ATOM 769 C C . MET A 1 97 ? 5.706 0.251 19.534 1.00 95.81 97 MET A C 1
ATOM 771 O O . MET A 1 97 ? 5.711 -0.045 18.340 1.00 95.81 97 MET A O 1
ATOM 775 N N . LYS A 1 98 ? 6.594 -0.270 20.392 1.00 93.31 98 LYS A N 1
ATOM 776 C CA . LYS A 1 98 ? 7.577 -1.293 20.000 1.00 93.31 98 LYS A CA 1
ATOM 777 C C . LYS A 1 98 ? 6.903 -2.624 19.667 1.00 93.31 98 LYS A C 1
ATOM 779 O O . LYS A 1 98 ? 7.316 -3.249 18.696 1.00 93.31 98 LYS A O 1
ATOM 784 N N . ALA A 1 99 ? 5.878 -3.024 20.422 1.00 92.06 99 ALA A N 1
ATOM 785 C CA . ALA A 1 99 ? 5.088 -4.219 20.128 1.00 92.06 99 ALA A CA 1
ATOM 786 C C . ALA A 1 99 ? 4.415 -4.111 18.751 1.00 92.06 99 ALA A C 1
ATOM 788 O O . ALA A 1 99 ? 4.601 -4.990 17.917 1.00 92.06 99 ALA A O 1
ATOM 789 N N . PHE A 1 100 ? 3.770 -2.976 18.461 1.00 93.12 100 PHE A N 1
ATOM 790 C CA . PHE A 1 100 ? 3.155 -2.720 17.157 1.00 93.12 100 PHE A CA 1
ATOM 791 C C . PHE A 1 100 ? 4.157 -2.787 15.993 1.00 93.12 100 PHE A C 1
ATOM 793 O O . PHE A 1 100 ? 3.856 -3.352 14.947 1.00 93.12 100 PHE A O 1
ATOM 800 N N . ILE A 1 101 ? 5.365 -2.228 16.154 1.00 90.12 101 ILE A N 1
ATOM 801 C CA . ILE A 1 101 ? 6.420 -2.342 15.130 1.00 90.12 101 ILE A CA 1
ATOM 802 C C . ILE A 1 101 ? 6.881 -3.792 14.961 1.00 90.12 101 ILE A C 1
ATOM 804 O O . ILE A 1 101 ? 7.166 -4.194 13.837 1.00 90.12 101 ILE A O 1
ATOM 808 N N . GLY A 1 102 ? 6.939 -4.572 16.044 1.00 87.94 102 GLY A N 1
ATOM 809 C CA . GLY A 1 102 ? 7.310 -5.989 15.999 1.00 87.94 102 GLY A CA 1
ATOM 810 C C . GLY A 1 102 ? 6.411 -6.816 15.078 1.00 87.94 102 GLY A C 1
ATOM 811 O O . GLY A 1 102 ? 6.894 -7.743 14.433 1.00 87.94 102 GLY A O 1
ATOM 812 N N . ASN A 1 103 ? 5.143 -6.423 14.918 1.00 87.00 103 ASN A N 1
ATOM 813 C CA . ASN A 1 103 ? 4.226 -7.086 13.991 1.00 87.00 103 ASN A CA 1
ATOM 814 C C . ASN A 1 103 ? 4.706 -7.011 12.532 1.00 87.00 103 ASN A C 1
ATOM 816 O O . ASN A 1 103 ? 4.385 -7.899 11.753 1.00 87.00 103 ASN A O 1
ATOM 820 N N . ALA A 1 104 ? 5.537 -6.029 12.156 1.00 81.25 104 ALA A N 1
ATOM 821 C CA . ALA A 1 104 ? 6.109 -5.935 10.809 1.00 81.25 104 ALA A CA 1
ATOM 822 C C . ALA A 1 104 ? 7.028 -7.119 10.441 1.00 81.25 104 ALA A C 1
ATOM 824 O O . ALA A 1 104 ? 7.327 -7.322 9.266 1.00 81.25 104 ALA A O 1
ATOM 825 N N . GLU A 1 105 ? 7.500 -7.895 11.423 1.00 78.38 105 GLU A N 1
ATOM 826 C CA . GLU A 1 105 ? 8.262 -9.127 11.180 1.00 78.38 105 GLU A CA 1
ATOM 827 C C . GLU A 1 105 ? 7.367 -10.318 10.803 1.00 78.38 105 GLU A C 1
ATOM 829 O O . GLU A 1 105 ? 7.859 -11.315 10.266 1.00 78.38 105 GLU A O 1
ATOM 834 N N . HIS A 1 106 ? 6.061 -10.232 11.069 1.00 78.88 106 HIS A N 1
ATOM 835 C CA . HIS A 1 106 ? 5.118 -11.310 10.813 1.00 78.88 106 HIS A CA 1
ATOM 836 C C . HIS A 1 106 ? 4.745 -11.363 9.318 1.00 78.88 106 HIS A C 1
ATOM 838 O O . HIS A 1 106 ? 4.320 -10.346 8.768 1.00 78.88 106 HIS A O 1
ATOM 844 N N . PRO A 1 107 ? 4.843 -12.529 8.643 1.00 74.25 107 PRO A N 1
ATOM 845 C CA . PRO A 1 107 ? 4.580 -12.643 7.206 1.00 74.25 107 PRO A CA 1
ATOM 846 C C . PRO A 1 107 ? 3.213 -12.112 6.775 1.00 74.25 107 PRO A C 1
ATOM 848 O O . PRO A 1 107 ? 3.122 -11.470 5.740 1.00 74.25 107 PRO A O 1
ATOM 851 N N . ASP A 1 108 ? 2.173 -12.335 7.579 1.00 77.44 108 ASP A N 1
ATOM 852 C CA . ASP A 1 108 ? 0.811 -11.898 7.245 1.00 77.44 108 ASP A CA 1
ATOM 853 C C . ASP A 1 108 ? 0.536 -10.406 7.523 1.00 77.44 108 ASP A C 1
ATOM 855 O O . ASP A 1 108 ? -0.510 -9.885 7.142 1.00 77.44 108 ASP A O 1
ATOM 859 N N . TYR A 1 109 ? 1.482 -9.697 8.151 1.00 77.00 109 TYR A N 1
ATOM 860 C CA . TYR A 1 109 ? 1.467 -8.235 8.281 1.00 77.00 109 TYR A CA 1
ATOM 861 C C . TYR A 1 109 ? 2.174 -7.536 7.110 1.00 77.00 109 TYR A C 1
ATOM 863 O O . TYR A 1 109 ? 2.204 -6.303 7.079 1.00 77.00 109 TYR A O 1
ATOM 871 N N . ASP A 1 110 ? 2.677 -8.280 6.111 1.00 71.94 110 ASP A N 1
ATOM 872 C CA . ASP A 1 110 ? 3.242 -7.721 4.870 1.00 71.94 110 ASP A CA 1
ATOM 873 C C . ASP A 1 110 ? 2.262 -6.771 4.158 1.00 71.94 110 ASP A C 1
ATOM 875 O O . ASP A 1 110 ? 2.649 -5.900 3.377 1.00 71.94 110 ASP A O 1
ATOM 879 N N . ILE A 1 111 ? 0.976 -6.902 4.469 1.00 68.50 111 ILE A N 1
ATOM 880 C CA . ILE A 1 111 ? -0.124 -6.119 3.917 1.00 68.50 111 ILE A CA 1
ATOM 881 C C . ILE A 1 111 ? -0.271 -4.728 4.497 1.00 68.50 111 ILE A C 1
ATOM 883 O O . ILE A 1 111 ? -0.907 -3.870 3.880 1.00 68.50 111 ILE A O 1
ATOM 887 N N . ILE A 1 112 ? 0.353 -4.480 5.641 1.00 75.19 112 ILE A N 1
ATOM 888 C CA . ILE A 1 112 ? 0.318 -3.186 6.297 1.00 75.19 112 ILE A CA 1
ATOM 889 C C . ILE A 1 112 ? 1.394 -2.290 5.680 1.00 75.19 112 ILE A C 1
ATOM 891 O O . ILE A 1 112 ? 2.564 -2.667 5.623 1.00 75.19 112 ILE A O 1
ATOM 895 N N . PRO A 1 113 ? 1.049 -1.076 5.211 1.00 69.38 113 PRO A N 1
ATOM 896 C CA . PRO A 1 113 ? 2.033 -0.174 4.631 1.00 69.38 113 PRO A CA 1
ATOM 897 C C . PRO A 1 113 ? 3.188 0.136 5.596 1.00 69.38 113 PRO A C 1
ATOM 899 O O . PRO A 1 113 ? 2.963 0.656 6.689 1.00 69.38 113 PRO A O 1
ATOM 902 N N . ASN A 1 114 ? 4.433 -0.049 5.144 1.00 72.31 114 ASN A N 1
ATOM 903 C CA . ASN A 1 114 ? 5.638 0.299 5.910 1.00 72.31 114 ASN A CA 1
ATOM 904 C C . ASN A 1 114 ? 5.655 1.754 6.406 1.00 72.31 114 ASN A C 1
ATOM 906 O O . ASN A 1 114 ? 6.222 2.042 7.461 1.00 72.31 114 ASN A O 1
ATOM 910 N N . ALA A 1 115 ? 5.006 2.677 5.687 1.00 71.25 115 ALA A N 1
ATOM 911 C CA . ALA A 1 115 ? 4.812 4.054 6.134 1.00 71.25 115 ALA A CA 1
ATOM 912 C C . ALA A 1 115 ? 4.159 4.159 7.529 1.00 71.25 115 ALA A C 1
ATOM 914 O O . ALA A 1 115 ? 4.522 5.052 8.295 1.00 71.25 115 ALA A O 1
ATOM 915 N N . LEU A 1 116 ? 3.253 3.240 7.884 1.00 80.56 116 LEU A N 1
ATOM 916 C CA . LEU A 1 116 ? 2.589 3.208 9.188 1.00 80.56 116 LEU A CA 1
ATOM 917 C C . LEU A 1 116 ? 3.579 2.846 10.302 1.00 80.56 116 LEU A C 1
ATOM 919 O O . LEU A 1 116 ? 3.718 3.584 11.277 1.00 80.56 116 LEU A O 1
ATOM 923 N N . PHE A 1 117 ? 4.347 1.770 10.122 1.00 85.62 117 PHE A N 1
ATOM 924 C CA . PHE A 1 117 ? 5.382 1.364 11.075 1.00 85.62 117 PHE A CA 1
ATOM 925 C C . PHE A 1 117 ? 6.499 2.411 11.196 1.00 85.62 117 PHE A C 1
ATOM 927 O O . PHE A 1 117 ? 6.963 2.704 12.298 1.00 85.62 117 PHE A O 1
ATOM 934 N N . ARG A 1 118 ? 6.895 3.049 10.084 1.00 81.75 118 ARG A N 1
ATOM 935 C CA . ARG A 1 118 ? 7.846 4.174 10.098 1.00 81.75 118 ARG A CA 1
ATOM 936 C C . ARG A 1 118 ? 7.303 5.369 10.871 1.00 81.75 118 ARG A C 1
ATOM 938 O O . ARG A 1 118 ? 8.050 5.975 11.631 1.00 81.75 118 ARG A O 1
ATOM 945 N N . PHE A 1 119 ? 6.023 5.703 10.718 1.00 86.44 119 PHE A N 1
ATOM 946 C CA . PHE A 1 119 ? 5.404 6.772 11.498 1.00 86.44 119 PHE A CA 1
ATOM 947 C C . PHE A 1 119 ? 5.508 6.490 13.001 1.00 86.44 119 PHE A C 1
ATOM 949 O O . PHE A 1 119 ? 5.959 7.356 13.751 1.00 86.44 119 PHE A O 1
ATOM 956 N N . VAL A 1 120 ? 5.178 5.268 13.434 1.00 90.62 120 VAL A N 1
ATOM 957 C CA . VAL A 1 120 ? 5.323 4.849 14.839 1.00 90.62 120 VAL A CA 1
ATOM 958 C C . VAL A 1 120 ? 6.790 4.884 15.280 1.00 90.62 120 VAL A C 1
ATOM 960 O O . VAL A 1 120 ? 7.102 5.382 16.360 1.00 90.62 120 VAL A O 1
ATOM 963 N N . ALA A 1 121 ? 7.723 4.458 14.429 1.00 89.69 121 ALA A N 1
ATOM 964 C CA . ALA A 1 121 ? 9.152 4.528 14.720 1.00 89.69 121 ALA A CA 1
ATOM 965 C C . ALA A 1 121 ? 9.647 5.958 14.962 1.00 89.69 121 ALA A C 1
ATOM 967 O O . ALA A 1 121 ? 10.446 6.190 15.870 1.00 89.69 121 ALA A O 1
ATOM 968 N N . GLU A 1 122 ? 9.171 6.928 14.180 1.00 89.06 122 GLU A N 1
ATOM 969 C CA . GLU A 1 122 ? 9.496 8.339 14.392 1.00 89.06 122 GLU A CA 1
ATOM 970 C C . GLU A 1 122 ? 8.905 8.867 15.708 1.00 89.06 122 GLU A C 1
ATOM 972 O O . GLU A 1 122 ? 9.554 9.662 16.394 1.00 89.06 122 GLU A O 1
ATOM 977 N N . LYS A 1 123 ? 7.727 8.378 16.128 1.00 94.50 123 LYS A N 1
ATOM 978 C CA . LYS A 1 123 ? 7.179 8.672 17.465 1.00 94.50 123 LYS A CA 1
ATOM 979 C C . LYS A 1 123 ? 8.070 8.126 18.576 1.00 94.50 123 LYS A C 1
ATOM 981 O O . LYS A 1 123 ? 8.366 8.861 19.516 1.00 94.50 123 LYS A O 1
ATOM 986 N N . ILE A 1 124 ? 8.571 6.896 18.439 1.00 94.50 124 ILE A N 1
ATOM 987 C CA . ILE A 1 124 ? 9.529 6.328 19.396 1.00 94.50 124 ILE A CA 1
ATOM 988 C C . ILE A 1 124 ? 10.806 7.165 19.424 1.00 94.50 124 ILE A C 1
ATOM 990 O O . ILE A 1 124 ? 11.238 7.542 20.506 1.00 94.50 124 ILE A O 1
ATOM 994 N N . LYS A 1 125 ? 11.395 7.513 18.273 1.00 93.19 125 LYS A N 1
ATOM 995 C CA . LYS A 1 125 ? 12.632 8.317 18.213 1.00 93.19 125 LYS A CA 1
ATOM 996 C C . LYS A 1 125 ? 12.495 9.688 18.872 1.00 93.19 125 LYS A C 1
ATOM 998 O O . LYS A 1 125 ? 13.467 10.188 19.431 1.00 93.19 125 LYS A O 1
ATOM 1003 N N . ALA A 1 126 ? 11.310 10.295 18.830 1.00 93.44 126 ALA A N 1
ATOM 1004 C CA . ALA A 1 126 ? 11.059 11.558 19.518 1.00 93.44 126 ALA A CA 1
ATOM 1005 C C . ALA A 1 126 ? 11.180 11.436 21.053 1.00 93.44 126 ALA A C 1
ATOM 1007 O O . ALA A 1 126 ? 11.492 12.425 21.715 1.00 93.44 126 ALA A O 1
ATOM 1008 N N . ILE A 1 127 ? 10.962 10.238 21.610 1.00 95.31 127 ILE A N 1
ATOM 1009 C CA . ILE A 1 127 ? 11.060 9.930 23.047 1.00 95.31 127 ILE A CA 1
ATOM 1010 C C . ILE A 1 127 ? 12.417 9.288 23.384 1.00 95.31 127 ILE A C 1
ATOM 1012 O O . ILE A 1 127 ? 13.066 9.656 24.361 1.00 95.31 127 ILE A O 1
ATOM 1016 N N . GLU A 1 128 ? 12.870 8.355 22.549 1.00 95.00 128 GLU A N 1
ATOM 1017 C CA . GLU A 1 128 ? 14.126 7.616 22.639 1.00 95.00 128 GLU A CA 1
ATOM 1018 C C . GLU A 1 128 ? 14.991 7.875 21.382 1.00 95.00 128 GLU A C 1
ATOM 1020 O O . GLU A 1 128 ? 14.997 7.060 20.456 1.00 95.00 128 GLU A O 1
ATOM 1025 N N . PRO A 1 129 ? 15.788 8.964 21.327 1.00 90.62 129 PRO A N 1
ATOM 1026 C CA . PRO A 1 129 ? 16.540 9.355 20.122 1.00 90.62 129 PRO A CA 1
ATOM 1027 C C . PRO A 1 129 ? 17.532 8.315 19.584 1.00 90.62 129 PRO A C 1
ATOM 1029 O O . PRO A 1 129 ? 17.931 8.376 18.424 1.00 90.62 129 PRO A O 1
ATOM 1032 N N . ASN A 1 130 ? 17.939 7.359 20.422 1.00 90.19 130 ASN A N 1
ATOM 1033 C CA . ASN A 1 130 ? 18.857 6.280 20.054 1.00 90.19 130 ASN A CA 1
ATOM 1034 C C . ASN A 1 130 ? 18.141 5.020 19.537 1.00 90.19 130 ASN A C 1
ATOM 1036 O O . ASN A 1 130 ? 18.808 4.017 19.269 1.00 90.19 130 ASN A O 1
ATOM 1040 N N . TYR A 1 131 ? 16.809 5.038 19.421 1.00 86.06 131 TYR A N 1
ATOM 1041 C CA . TYR A 1 131 ? 16.047 3.912 18.897 1.00 86.06 131 TYR A CA 1
ATOM 1042 C C . TYR A 1 131 ? 16.474 3.601 17.458 1.00 86.06 131 TYR A C 1
ATOM 1044 O O . TYR A 1 131 ? 16.408 4.446 16.558 1.00 86.06 131 TYR A O 1
ATOM 1052 N N . LYS A 1 132 ? 16.922 2.362 17.244 1.00 80.69 132 LYS A N 1
ATOM 1053 C CA . LYS A 1 132 ? 17.215 1.829 15.916 1.00 80.69 132 LYS A CA 1
ATOM 1054 C C . LYS A 1 132 ? 15.992 1.080 15.435 1.00 80.69 132 LYS A C 1
ATOM 1056 O O . LYS A 1 132 ? 15.557 0.139 16.090 1.00 80.69 132 LYS A O 1
ATOM 1061 N N . LEU A 1 133 ? 15.473 1.512 14.294 1.00 71.88 133 LEU A N 1
ATOM 1062 C CA . LEU A 1 133 ? 14.349 0.858 13.657 1.00 71.88 133 LEU A CA 1
ATOM 1063 C C . LEU A 1 133 ? 14.725 -0.582 13.308 1.00 71.88 133 LEU A C 1
ATOM 1065 O O . LEU A 1 133 ? 15.705 -0.805 12.601 1.00 71.88 133 LEU A O 1
ATOM 1069 N N . GLN A 1 134 ? 13.951 -1.524 13.831 1.00 67.94 134 GLN A N 1
ATOM 1070 C CA . GLN A 1 134 ? 14.028 -2.945 13.512 1.00 67.94 134 GLN A CA 1
ATOM 1071 C C . GLN A 1 134 ? 12.770 -3.299 12.723 1.00 67.94 134 GLN A C 1
ATOM 1073 O O . GLN A 1 134 ? 11.904 -4.006 13.212 1.00 67.94 134 GLN A O 1
ATOM 1078 N N . ILE A 1 135 ? 12.618 -2.697 11.542 1.00 58.97 135 ILE A N 1
ATOM 1079 C CA . ILE A 1 135 ? 11.671 -3.211 10.553 1.00 58.97 135 ILE A CA 1
ATOM 1080 C C . ILE A 1 135 ? 12.523 -4.008 9.572 1.00 58.97 135 ILE A C 1
ATOM 1082 O O . ILE A 1 135 ? 13.531 -3.469 9.100 1.00 58.97 135 ILE A O 1
ATOM 1086 N N . PRO A 1 136 ? 12.166 -5.264 9.290 1.00 50.47 136 PRO A N 1
ATOM 1087 C CA . PRO A 1 136 ? 12.796 -6.013 8.224 1.00 50.47 136 PRO A CA 1
ATOM 1088 C C . PRO A 1 136 ? 12.810 -5.195 6.916 1.00 50.47 136 PRO A C 1
ATOM 1090 O O . PRO A 1 136 ? 11.784 -4.662 6.500 1.00 50.47 136 PRO A O 1
ATOM 1093 N N . ASP A 1 137 ? 13.954 -5.097 6.232 1.00 46.88 137 ASP A N 1
ATOM 1094 C CA . ASP A 1 137 ? 14.048 -4.415 4.923 1.00 46.88 137 ASP A CA 1
ATOM 1095 C C . ASP A 1 137 ? 13.180 -5.090 3.831 1.00 46.88 137 ASP A C 1
ATOM 1097 O O . ASP A 1 137 ? 13.017 -4.566 2.727 1.00 46.88 137 ASP A O 1
ATOM 1101 N N . ASN A 1 138 ? 12.578 -6.241 4.132 1.00 42.78 138 ASN A N 1
ATOM 1102 C CA . ASN A 1 138 ? 11.576 -6.936 3.331 1.00 42.78 138 ASN A CA 1
ATOM 1103 C C . ASN A 1 138 ? 10.242 -6.186 3.347 1.00 42.78 138 ASN A C 1
ATOM 1105 O O . ASN A 1 138 ? 9.325 -6.508 4.086 1.00 42.78 138 ASN A O 1
ATOM 1109 N N . VAL A 1 139 ? 10.165 -5.135 2.546 1.00 47.78 139 VAL A N 1
ATOM 1110 C CA . VAL A 1 139 ? 9.671 -5.164 1.162 1.00 47.78 139 VAL A CA 1
ATOM 1111 C C . VAL A 1 139 ? 10.057 -3.788 0.641 1.00 47.78 139 VAL A C 1
ATOM 1113 O O . VAL A 1 139 ? 9.669 -2.774 1.232 1.00 47.78 139 VAL A O 1
ATOM 1116 N N . HIS A 1 140 ? 10.871 -3.722 -0.416 1.00 50.53 140 HIS A N 1
ATOM 1117 C CA . HIS A 1 140 ? 11.198 -2.450 -1.050 1.00 50.53 140 HIS A CA 1
ATOM 1118 C C . HIS A 1 140 ? 9.889 -1.743 -1.376 1.00 50.53 140 HIS A C 1
ATOM 1120 O O . HIS A 1 140 ? 9.160 -2.168 -2.262 1.00 50.53 140 HIS A O 1
ATOM 1126 N N . GLU A 1 141 ? 9.564 -0.703 -0.613 1.00 53.12 141 GLU A N 1
ATOM 1127 C CA . GLU A 1 141 ? 8.332 0.039 -0.811 1.00 53.12 141 GLU A CA 1
ATOM 1128 C C . GLU A 1 141 ? 8.380 0.629 -2.219 1.00 53.12 141 GLU A C 1
ATOM 1130 O O . GLU A 1 141 ? 9.201 1.499 -2.533 1.00 53.12 141 GLU A O 1
ATOM 1135 N N . ILE A 1 142 ? 7.557 0.059 -3.093 1.00 63.25 142 ILE A N 1
ATOM 1136 C CA . ILE A 1 142 ? 7.377 0.516 -4.458 1.00 63.25 142 ILE A CA 1
ATOM 1137 C C . ILE A 1 142 ? 6.464 1.731 -4.349 1.00 63.25 142 ILE A C 1
ATOM 1139 O O . ILE A 1 142 ? 5.245 1.606 -4.338 1.00 63.25 142 ILE A O 1
ATOM 1143 N N . GLU A 1 143 ? 7.050 2.913 -4.183 1.00 68.44 143 GLU A N 1
ATOM 1144 C CA . GLU A 1 143 ? 6.300 4.165 -4.280 1.00 68.44 143 GLU A CA 1
ATOM 1145 C C . GLU A 1 143 ? 6.007 4.449 -5.752 1.00 68.44 143 GLU A C 1
ATOM 1147 O O . GLU A 1 143 ? 6.929 4.572 -6.563 1.00 68.44 143 GLU A O 1
ATOM 1152 N N . LEU A 1 144 ? 4.726 4.552 -6.113 1.00 76.00 144 LEU A N 1
ATOM 1153 C CA . LEU A 1 144 ? 4.345 4.953 -7.461 1.00 76.00 144 LEU A CA 1
ATOM 1154 C C . LEU A 1 144 ? 4.743 6.413 -7.721 1.00 76.00 144 LEU A C 1
ATOM 1156 O O . LEU A 1 144 ? 4.711 7.246 -6.813 1.00 76.00 144 LEU A O 1
ATOM 1160 N N . PRO A 1 145 ? 5.094 6.766 -8.969 1.00 79.50 145 PRO A N 1
ATOM 1161 C CA . PRO A 1 145 ? 5.294 8.161 -9.325 1.00 79.50 145 PRO A CA 1
ATOM 1162 C C . PRO A 1 145 ? 4.031 8.986 -9.055 1.00 79.50 145 PRO A C 1
ATOM 1164 O O . PRO A 1 145 ? 2.944 8.617 -9.504 1.00 79.50 145 PRO A O 1
ATOM 1167 N N . ASP A 1 146 ? 4.177 10.170 -8.450 1.00 84.56 146 ASP A N 1
ATOM 1168 C CA . ASP A 1 146 ? 3.126 11.190 -8.514 1.00 84.56 146 ASP A CA 1
ATOM 1169 C C . ASP A 1 146 ? 3.064 11.745 -9.942 1.00 84.56 146 ASP A C 1
ATOM 1171 O O . ASP A 1 146 ? 3.767 12.683 -10.326 1.00 84.56 146 ASP A O 1
ATOM 1175 N N . ILE A 1 147 ? 2.209 11.141 -10.759 1.00 86.00 147 ILE A N 1
ATOM 1176 C CA . ILE A 1 147 ? 2.018 11.535 -12.154 1.00 86.00 147 ILE A CA 1
ATOM 1177 C C . ILE A 1 147 ? 1.336 12.899 -12.298 1.00 86.00 147 ILE A C 1
ATOM 1179 O O . ILE A 1 147 ? 1.264 13.413 -13.412 1.00 86.00 147 ILE A O 1
ATOM 1183 N N . LEU A 1 148 ? 0.831 13.515 -11.226 1.00 88.81 148 LEU A N 1
ATOM 1184 C CA . LEU A 1 148 ? 0.327 14.889 -11.262 1.00 88.81 148 LEU A CA 1
ATOM 1185 C C . LEU A 1 148 ? 1.435 15.921 -10.994 1.00 88.81 148 LEU A C 1
ATOM 1187 O O . LEU A 1 148 ? 1.249 17.106 -11.305 1.00 88.81 148 LEU A O 1
ATOM 1191 N N . ASP A 1 149 ? 2.604 15.496 -10.505 1.00 89.25 149 ASP A N 1
ATOM 1192 C CA . ASP A 1 149 ? 3.771 16.359 -10.359 1.00 89.25 149 ASP A CA 1
ATOM 1193 C C . ASP A 1 149 ? 4.355 16.739 -11.737 1.00 89.25 149 ASP A C 1
ATOM 1195 O O . ASP A 1 149 ? 4.670 15.915 -12.604 1.00 89.25 149 ASP A O 1
ATOM 1199 N N . LYS A 1 150 ? 4.536 18.047 -11.957 1.00 88.44 150 LYS A N 1
ATOM 1200 C CA . LYS A 1 150 ? 5.018 18.582 -13.242 1.00 88.44 150 LYS A CA 1
ATOM 1201 C C . LYS A 1 150 ? 6.458 18.180 -13.567 1.00 88.44 150 LYS A C 1
ATOM 1203 O O . LYS A 1 150 ? 6.795 18.101 -14.751 1.00 88.44 150 LYS A O 1
ATOM 1208 N N . LYS A 1 151 ? 7.321 17.986 -12.565 1.00 88.12 151 LYS A N 1
ATOM 1209 C CA . LYS A 1 151 ? 8.703 17.520 -12.751 1.00 88.12 151 LYS A CA 1
ATOM 1210 C C . LYS A 1 151 ? 8.705 16.054 -13.166 1.00 88.12 151 LYS A C 1
ATOM 1212 O O . LYS A 1 151 ? 9.398 15.737 -14.131 1.00 88.12 151 LYS A O 1
ATOM 1217 N N . VAL A 1 152 ? 7.897 15.212 -12.517 1.00 87.44 152 VAL A N 1
ATOM 1218 C CA . VAL A 1 152 ? 7.723 13.796 -12.889 1.00 87.44 152 VAL A CA 1
ATOM 1219 C C . VAL A 1 152 ? 7.219 13.690 -14.327 1.00 87.44 152 VAL A C 1
ATOM 1221 O O . VAL A 1 152 ? 7.884 13.083 -15.168 1.00 87.44 152 VAL A O 1
ATOM 1224 N N . MET A 1 153 ? 6.132 14.393 -14.663 1.00 88.25 153 MET A N 1
ATOM 1225 C CA . MET A 1 153 ? 5.598 14.439 -16.030 1.00 88.25 153 MET A CA 1
ATOM 1226 C C . MET A 1 153 ? 6.662 14.878 -17.051 1.00 88.25 153 MET A C 1
ATOM 1228 O O . MET A 1 153 ? 6.790 14.278 -18.121 1.00 88.25 153 MET A O 1
ATOM 1232 N N . LYS A 1 154 ? 7.426 15.941 -16.756 1.00 87.56 154 LYS A N 1
ATOM 1233 C CA . LYS A 1 154 ? 8.464 16.449 -17.667 1.00 87.56 154 LYS A CA 1
ATOM 1234 C C . LYS A 1 154 ? 9.596 15.437 -17.857 1.00 87.56 154 LYS A C 1
ATOM 1236 O O . LYS A 1 154 ? 10.077 15.296 -18.978 1.00 87.56 154 LYS A O 1
ATOM 1241 N N . ALA A 1 155 ? 10.002 14.742 -16.797 1.00 85.81 155 ALA A N 1
ATOM 1242 C CA . ALA A 1 155 ? 11.032 13.711 -16.861 1.00 85.81 155 ALA A CA 1
ATOM 1243 C C . ALA A 1 155 ? 10.570 12.497 -17.682 1.00 85.81 155 ALA A C 1
ATOM 1245 O O . ALA A 1 155 ? 11.319 12.018 -18.533 1.00 85.81 155 ALA A O 1
ATOM 1246 N N . MET A 1 156 ? 9.323 12.047 -17.498 1.00 86.94 156 MET A N 1
ATOM 1247 C CA . MET A 1 156 ? 8.757 10.940 -18.277 1.00 86.94 156 MET A CA 1
ATOM 1248 C C . MET A 1 156 ? 8.648 11.303 -19.764 1.00 86.94 156 MET A C 1
ATOM 1250 O O . MET A 1 156 ? 9.174 10.597 -20.620 1.00 86.94 156 MET A O 1
ATOM 1254 N N . LYS A 1 157 ? 8.074 12.469 -20.099 1.00 82.31 157 LYS A N 1
ATOM 1255 C CA . LYS A 1 157 ? 8.028 12.955 -21.495 1.00 82.31 157 LYS A CA 1
ATOM 1256 C C . LYS A 1 157 ? 9.425 13.142 -22.100 1.00 82.31 157 LYS A C 1
ATOM 1258 O O . LYS A 1 157 ? 9.602 12.973 -23.302 1.00 82.31 157 LYS A O 1
ATOM 1263 N N . GLY A 1 158 ? 10.408 13.495 -21.273 1.00 81.62 158 GLY A N 1
ATOM 1264 C CA . GLY A 1 158 ? 11.802 13.687 -21.664 1.00 81.62 158 GLY A CA 1
ATOM 1265 C C . GLY A 1 158 ? 12.638 12.409 -21.749 1.00 81.62 158 GLY A C 1
ATOM 1266 O O . GLY A 1 158 ? 13.822 12.526 -22.048 1.00 81.62 158 GLY A O 1
ATOM 1267 N N . LYS A 1 159 ? 12.069 11.219 -21.491 1.00 78.19 159 LYS A N 1
ATOM 1268 C CA . LYS A 1 159 ? 12.796 9.932 -21.447 1.00 78.19 159 LYS A CA 1
ATOM 1269 C C . LYS A 1 159 ? 13.905 9.869 -20.381 1.00 78.19 159 LYS A C 1
ATOM 1271 O O . LYS A 1 159 ? 14.794 9.024 -20.458 1.00 78.19 159 LYS A O 1
ATOM 1276 N N . THR A 1 160 ? 13.875 10.762 -19.389 1.00 72.94 160 THR A N 1
ATOM 1277 C CA . THR A 1 160 ? 14.904 10.875 -18.337 1.00 72.94 160 THR A CA 1
ATOM 1278 C C . THR A 1 160 ? 14.429 10.411 -16.968 1.00 72.94 160 THR A C 1
ATOM 1280 O O . THR A 1 160 ? 15.208 10.430 -16.015 1.00 72.94 160 THR A O 1
ATOM 1283 N N . TYR A 1 161 ? 13.160 10.026 -16.842 1.00 71.19 161 TYR A N 1
ATOM 1284 C CA . TYR A 1 161 ? 12.647 9.485 -15.594 1.00 71.19 161 TYR A CA 1
ATOM 1285 C C . TYR A 1 161 ? 13.235 8.087 -15.352 1.00 71.19 161 TYR A C 1
ATOM 1287 O O . TYR A 1 161 ? 13.208 7.235 -16.236 1.00 71.19 161 TYR A O 1
ATOM 1295 N N . GLY A 1 162 ? 13.810 7.883 -14.171 1.00 63.31 162 GLY A N 1
ATOM 1296 C CA . GLY A 1 162 ? 14.189 6.571 -13.652 1.00 63.31 162 GLY A CA 1
ATOM 1297 C C . GLY A 1 162 ? 13.255 6.216 -12.505 1.00 63.31 162 GLY A C 1
ATOM 1298 O O . GLY A 1 162 ? 12.762 7.111 -11.814 1.00 63.31 162 GLY A O 1
ATOM 1299 N N . PHE A 1 163 ? 12.995 4.928 -12.309 1.00 67.62 163 PHE A N 1
ATOM 1300 C CA . PHE A 1 163 ? 12.215 4.481 -11.167 1.00 67.62 163 PHE A CA 1
ATOM 1301 C C . PHE A 1 163 ? 13.140 4.348 -9.958 1.00 67.62 163 PHE A C 1
ATOM 1303 O O . PHE A 1 163 ? 13.883 3.374 -9.847 1.00 67.62 163 PHE A O 1
ATOM 1310 N N . LYS A 1 164 ? 13.114 5.351 -9.069 1.00 68.38 164 LYS A N 1
ATOM 1311 C CA . LYS A 1 164 ? 13.981 5.421 -7.883 1.00 68.38 164 LYS A CA 1
ATOM 1312 C C . LYS A 1 164 ? 15.460 5.226 -8.273 1.00 68.38 164 LYS A C 1
ATOM 1314 O O . LYS A 1 164 ? 16.004 6.046 -9.015 1.00 68.38 164 LYS A O 1
ATOM 1319 N N . ASP A 1 165 ? 16.079 4.137 -7.818 1.00 68.12 165 ASP A N 1
ATOM 1320 C CA . ASP A 1 165 ? 17.481 3.791 -8.058 1.00 68.12 165 ASP A CA 1
ATOM 1321 C C . ASP A 1 165 ? 17.692 2.978 -9.353 1.00 68.12 165 ASP A C 1
ATOM 1323 O O . ASP A 1 165 ? 18.824 2.867 -9.828 1.00 68.12 165 ASP A O 1
ATOM 1327 N N . ALA A 1 166 ? 16.624 2.467 -9.985 1.00 75.06 166 ALA A N 1
ATOM 1328 C CA . ALA A 1 166 ? 16.707 1.771 -11.269 1.00 75.06 166 ALA A CA 1
ATOM 1329 C C . ALA A 1 166 ? 16.524 2.721 -12.454 1.00 75.06 166 ALA A C 1
ATOM 1331 O O . ALA A 1 166 ? 15.446 3.260 -12.730 1.00 75.06 166 ALA A O 1
ATOM 1332 N N . LYS A 1 167 ? 17.602 2.874 -13.220 1.00 83.06 167 LYS A N 1
ATOM 1333 C CA . LYS A 1 167 ? 17.596 3.577 -14.504 1.00 83.06 167 LYS A CA 1
ATOM 1334 C C . LYS A 1 167 ? 17.406 2.574 -15.629 1.00 83.06 167 LYS A C 1
ATOM 1336 O O . LYS A 1 167 ? 17.948 1.475 -15.568 1.00 83.06 167 LYS A O 1
ATOM 1341 N N . PHE A 1 168 ? 16.707 2.968 -16.689 1.00 86.81 168 PHE A N 1
ATOM 1342 C CA . PHE A 1 168 ? 16.716 2.176 -17.917 1.00 86.81 168 PHE A CA 1
ATOM 1343 C C . PHE A 1 168 ? 18.149 1.945 -18.395 1.00 86.81 168 PHE A C 1
ATOM 1345 O O . PHE A 1 168 ? 18.992 2.841 -18.296 1.00 86.81 168 PHE A O 1
ATOM 1352 N N . GLY A 1 169 ? 18.413 0.752 -18.917 1.00 87.62 169 GLY A N 1
ATOM 1353 C CA . GLY A 1 169 ? 19.752 0.335 -19.320 1.00 87.62 169 GLY A CA 1
ATOM 1354 C C . GLY A 1 169 ? 20.454 -0.605 -18.338 1.00 87.62 169 GLY A C 1
ATOM 1355 O O . GLY A 1 169 ? 21.392 -1.274 -18.760 1.00 87.62 169 GLY A O 1
ATOM 1356 N N . ILE A 1 170 ? 20.011 -0.699 -17.078 1.00 90.62 170 ILE A N 1
ATOM 1357 C CA . ILE A 1 170 ? 20.542 -1.712 -16.151 1.00 90.62 170 ILE A CA 1
ATOM 1358 C C . ILE A 1 170 ? 20.036 -3.106 -16.520 1.00 90.62 170 ILE A C 1
ATOM 1360 O O . ILE A 1 170 ? 18.956 -3.254 -17.094 1.00 90.62 170 ILE A O 1
ATOM 1364 N N . THR A 1 171 ? 20.806 -4.128 -16.176 1.00 93.38 171 THR A N 1
ATOM 1365 C CA . THR A 1 171 ? 20.414 -5.531 -16.334 1.00 93.38 171 THR A CA 1
ATOM 1366 C C . THR A 1 171 ? 19.320 -5.920 -15.341 1.00 93.38 171 THR A C 1
ATOM 1368 O O . THR A 1 171 ? 19.140 -5.286 -14.298 1.00 93.38 171 THR A O 1
ATOM 1371 N N . ARG A 1 172 ? 18.602 -7.004 -15.630 1.00 91.19 172 ARG A N 1
ATOM 1372 C CA . ARG A 1 172 ? 17.632 -7.593 -14.708 1.00 91.19 172 ARG A CA 1
ATOM 1373 C C . ARG A 1 172 ? 18.288 -7.998 -13.393 1.00 91.19 172 ARG A C 1
ATOM 1375 O O . ARG A 1 172 ? 17.736 -7.709 -12.339 1.00 91.19 172 ARG A O 1
ATOM 1382 N N . LYS A 1 173 ? 19.490 -8.569 -13.443 1.00 91.25 173 LYS A N 1
ATOM 1383 C CA . LYS A 1 173 ? 20.270 -8.890 -12.245 1.00 91.25 173 LYS A CA 1
ATOM 1384 C C . LYS A 1 173 ? 20.530 -7.664 -11.365 1.00 91.25 173 LYS A C 1
ATOM 1386 O O . LYS A 1 173 ? 20.404 -7.738 -10.146 1.00 91.25 173 LYS A O 1
ATOM 1391 N N . GLU A 1 174 ? 20.894 -6.533 -11.966 1.00 90.12 174 GLU A N 1
ATOM 1392 C CA . GLU A 1 174 ? 21.079 -5.270 -11.238 1.00 90.12 174 GLU A CA 1
ATOM 1393 C C . GLU A 1 174 ? 19.751 -4.717 -10.711 1.00 90.12 174 GLU A C 1
ATOM 1395 O O . GLU A 1 174 ? 19.705 -4.202 -9.597 1.00 90.12 174 GLU A O 1
ATOM 1400 N N . PHE A 1 175 ? 18.661 -4.860 -11.469 1.00 87.50 175 PHE A N 1
ATOM 1401 C CA . PHE A 1 175 ? 17.323 -4.483 -11.016 1.00 87.50 175 PHE A CA 1
ATOM 1402 C C . PHE A 1 175 ? 16.894 -5.306 -9.790 1.00 87.50 175 PHE A C 1
ATOM 1404 O O . PHE A 1 175 ? 16.459 -4.738 -8.790 1.00 87.50 175 PHE A O 1
ATOM 1411 N N . GLU A 1 176 ? 17.073 -6.628 -9.826 1.00 85.81 176 GLU A N 1
ATOM 1412 C CA . GLU A 1 176 ? 16.768 -7.536 -8.714 1.00 85.81 176 GLU A CA 1
ATOM 1413 C C . GLU A 1 176 ? 17.676 -7.305 -7.499 1.00 85.81 176 GLU A C 1
ATOM 1415 O O . GLU A 1 176 ? 17.265 -7.533 -6.366 1.00 85.81 176 GLU A O 1
ATOM 1420 N N . ALA A 1 177 ? 18.894 -6.796 -7.694 1.00 83.12 177 ALA A N 1
ATOM 1421 C CA . ALA A 1 177 ? 19.746 -6.372 -6.585 1.00 83.12 177 ALA A CA 1
ATOM 1422 C C . ALA A 1 177 ? 19.224 -5.103 -5.879 1.00 83.12 177 ALA A C 1
ATOM 1424 O O . ALA A 1 177 ? 19.535 -4.892 -4.709 1.00 83.12 177 ALA A O 1
ATOM 1425 N N . ILE A 1 178 ? 18.445 -4.262 -6.573 1.00 77.69 178 ILE A N 1
ATOM 1426 C CA . ILE A 1 178 ? 17.838 -3.039 -6.018 1.00 77.69 178 ILE A CA 1
ATOM 1427 C C . ILE A 1 178 ? 16.467 -3.324 -5.396 1.00 77.69 178 ILE A C 1
ATOM 1429 O O . ILE A 1 178 ? 16.134 -2.725 -4.377 1.00 77.69 178 ILE A O 1
ATOM 1433 N N . PHE A 1 179 ? 15.664 -4.183 -6.032 1.00 74.69 179 PHE A N 1
ATOM 1434 C CA . PHE A 1 179 ? 14.251 -4.403 -5.692 1.00 74.69 179 PHE A CA 1
ATOM 1435 C C . PHE A 1 179 ? 13.939 -5.793 -5.133 1.00 74.69 179 PHE A C 1
ATOM 1437 O O . PHE A 1 179 ? 12.793 -6.062 -4.779 1.00 74.69 179 PHE A O 1
ATOM 1444 N N . GLY A 1 180 ? 14.933 -6.670 -5.036 1.00 77.88 180 GLY A N 1
ATOM 1445 C CA . GLY A 1 180 ? 14.738 -8.067 -4.676 1.00 77.88 180 GLY A CA 1
ATOM 1446 C C . GLY A 1 180 ? 14.239 -8.916 -5.845 1.00 77.88 180 GLY A C 1
ATOM 1447 O O . GLY A 1 180 ? 14.173 -8.490 -7.002 1.00 77.88 180 GLY A O 1
ATOM 1448 N N . GLN A 1 181 ? 13.903 -10.162 -5.532 1.00 78.44 181 GLN A N 1
ATOM 1449 C CA . GLN A 1 181 ? 13.297 -11.078 -6.494 1.00 78.44 181 GLN A CA 1
ATOM 1450 C C . GLN A 1 181 ? 11.846 -10.668 -6.783 1.00 78.44 181 GLN A C 1
ATOM 1452 O O . GLN A 1 181 ? 11.183 -10.126 -5.893 1.00 78.44 181 GLN A O 1
ATOM 1457 N N . PRO A 1 182 ? 11.340 -10.914 -8.003 1.00 77.81 182 PRO A N 1
ATOM 1458 C CA . PRO A 1 182 ? 9.945 -10.649 -8.309 1.00 77.81 182 PRO A CA 1
ATOM 1459 C C . PRO A 1 182 ? 9.029 -11.499 -7.430 1.00 77.81 182 PRO A C 1
ATOM 1461 O O . PRO A 1 182 ? 9.348 -12.631 -7.061 1.00 77.81 182 PRO A O 1
ATOM 1464 N N . THR A 1 183 ? 7.874 -10.940 -7.098 1.00 71.56 183 THR A N 1
ATOM 1465 C CA . THR A 1 183 ? 6.884 -11.588 -6.233 1.00 71.56 183 THR A CA 1
ATOM 1466 C C . THR A 1 183 ? 6.073 -12.648 -6.969 1.00 71.56 183 THR A C 1
ATOM 1468 O O . THR A 1 183 ? 5.482 -13.525 -6.346 1.00 71.56 183 THR A O 1
ATOM 1471 N N . GLU A 1 184 ? 6.056 -12.577 -8.297 1.00 69.38 184 GLU A N 1
ATOM 1472 C CA . GLU A 1 184 ? 5.434 -13.556 -9.177 1.00 69.38 184 GLU A CA 1
ATOM 1473 C C . GLU A 1 184 ? 6.422 -14.093 -10.213 1.00 69.38 184 GLU A C 1
ATOM 1475 O O . GLU A 1 184 ? 7.493 -13.527 -10.445 1.00 69.38 184 GLU A O 1
ATOM 1480 N N . ALA A 1 185 ? 6.059 -15.215 -10.837 1.00 71.75 185 ALA A N 1
ATOM 1481 C CA . ALA A 1 185 ? 6.884 -15.831 -11.865 1.00 71.75 185 ALA A CA 1
ATOM 1482 C C . ALA A 1 185 ? 7.066 -14.901 -13.076 1.00 71.75 185 ALA A C 1
ATOM 1484 O O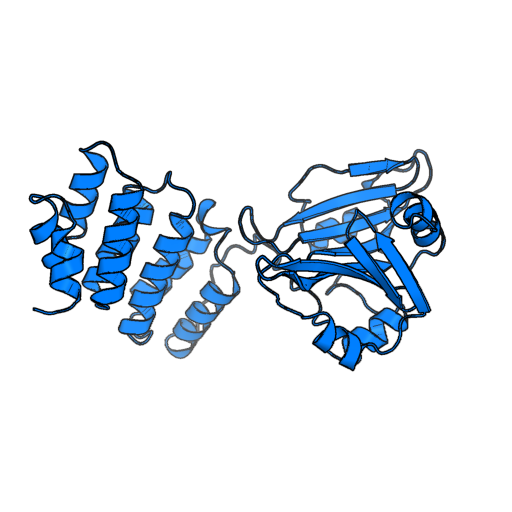 . ALA A 1 185 ? 6.209 -14.082 -13.411 1.00 71.75 185 ALA A O 1
ATOM 1485 N N . LEU A 1 186 ? 8.193 -15.068 -13.764 1.00 77.50 186 LEU A N 1
ATOM 1486 C CA . LEU A 1 186 ? 8.478 -14.356 -15.004 1.00 77.50 186 LEU A CA 1
ATOM 1487 C C . LEU A 1 186 ? 7.445 -14.680 -16.076 1.00 77.50 186 LEU A C 1
ATOM 1489 O O . LEU A 1 186 ? 7.144 -15.844 -16.346 1.00 77.50 186 LEU A O 1
ATOM 1493 N N . ILE A 1 187 ? 6.987 -13.636 -16.752 1.00 77.94 187 ILE A N 1
ATOM 1494 C CA . ILE A 1 187 ? 6.100 -13.723 -17.901 1.00 77.94 187 ILE A CA 1
ATOM 1495 C C . ILE A 1 187 ? 6.945 -13.483 -19.149 1.00 77.94 187 ILE A C 1
ATOM 1497 O O . ILE A 1 187 ? 7.486 -12.394 -19.368 1.00 77.94 187 ILE A O 1
ATOM 1501 N N . ASN A 1 188 ? 7.059 -14.515 -19.981 1.00 76.56 188 ASN A N 1
ATOM 1502 C CA . ASN A 1 188 ? 7.743 -14.424 -21.262 1.00 76.56 188 ASN A CA 1
ATOM 1503 C C . ASN A 1 188 ? 6.796 -13.811 -22.310 1.00 76.56 188 ASN A C 1
ATOM 1505 O O . ASN A 1 188 ? 5.724 -14.351 -22.584 1.00 76.56 188 ASN A O 1
ATOM 1509 N N . MET A 1 189 ? 7.195 -12.674 -22.882 1.00 72.00 189 MET A N 1
ATOM 1510 C CA . MET A 1 189 ? 6.402 -11.885 -23.834 1.00 72.00 189 MET A CA 1
ATOM 1511 C C . MET A 1 189 ? 6.896 -12.057 -25.283 1.00 72.00 189 MET A C 1
ATOM 1513 O O . MET A 1 189 ? 6.565 -11.256 -26.155 1.00 72.00 189 MET A O 1
ATOM 1517 N N . GLY A 1 190 ? 7.697 -13.093 -25.558 1.00 70.88 190 GLY A N 1
ATOM 1518 C CA . GLY A 1 190 ? 8.258 -13.403 -26.875 1.00 70.88 190 GLY A CA 1
ATOM 1519 C C . GLY A 1 190 ? 9.765 -13.673 -26.828 1.00 70.88 190 GLY A C 1
ATOM 1520 O O . GLY A 1 190 ? 10.387 -13.672 -25.775 1.00 70.88 190 GLY A O 1
ATOM 1521 N N . GLU A 1 191 ? 10.406 -13.857 -27.989 1.00 69.25 191 GLU A N 1
ATOM 1522 C CA . GLU A 1 191 ? 11.816 -14.305 -28.060 1.00 69.25 191 GLU A CA 1
ATOM 1523 C C . GLU A 1 191 ? 12.854 -13.340 -27.449 1.00 69.25 191 GLU A C 1
ATOM 1525 O O . GLU A 1 191 ? 14.030 -13.694 -27.363 1.00 69.25 191 GLU A O 1
ATOM 1530 N N . LYS A 1 192 ? 12.459 -12.107 -27.112 1.00 79.81 192 LYS A N 1
ATOM 1531 C CA . LYS A 1 192 ? 13.371 -11.031 -26.694 1.00 79.81 192 LYS A CA 1
ATOM 1532 C C . LYS A 1 192 ? 12.916 -10.257 -25.466 1.00 79.81 192 LYS A C 1
ATOM 1534 O O . LYS A 1 192 ? 13.650 -9.367 -25.049 1.00 79.81 192 LYS A O 1
ATOM 1539 N N . TYR A 1 193 ? 11.737 -10.550 -24.921 1.00 81.12 193 TYR A N 1
ATOM 1540 C CA . TYR A 1 193 ? 11.138 -9.746 -23.862 1.00 81.12 193 TYR A CA 1
ATOM 1541 C C . TYR A 1 193 ? 10.635 -10.620 -22.728 1.00 81.12 193 TYR A C 1
ATOM 1543 O O . TYR A 1 193 ? 9.884 -11.572 -22.942 1.00 81.12 193 TYR A O 1
ATOM 1551 N N . VAL A 1 194 ? 10.998 -10.227 -21.513 1.00 83.50 194 VAL A N 1
ATOM 1552 C CA . VAL A 1 194 ? 10.433 -10.779 -20.286 1.00 83.50 194 VAL A CA 1
ATOM 1553 C C . VAL A 1 194 ? 9.944 -9.645 -19.403 1.00 83.50 194 VAL A C 1
ATOM 1555 O O . VAL A 1 194 ? 10.487 -8.538 -19.411 1.00 83.50 194 VAL A O 1
ATOM 1558 N N . THR A 1 195 ? 8.903 -9.921 -18.636 1.00 83.06 195 THR A N 1
ATOM 1559 C CA . THR A 1 195 ? 8.449 -9.047 -17.560 1.00 83.06 195 THR A CA 1
ATOM 1560 C C . THR A 1 195 ? 8.249 -9.868 -16.299 1.00 83.06 195 THR A C 1
ATOM 1562 O O . THR A 1 195 ? 8.098 -11.087 -16.353 1.00 83.06 195 THR A O 1
ATOM 1565 N N . ALA A 1 196 ? 8.275 -9.201 -15.159 1.00 80.12 196 ALA A N 1
ATOM 1566 C CA . ALA A 1 196 ? 7.937 -9.796 -13.882 1.00 80.12 196 ALA A CA 1
ATOM 1567 C C . ALA A 1 196 ? 7.012 -8.843 -13.132 1.00 80.12 196 ALA A C 1
ATOM 1569 O O . ALA A 1 196 ? 7.035 -7.639 -13.392 1.00 80.12 196 ALA A O 1
ATOM 1570 N N . LEU A 1 197 ? 6.203 -9.373 -12.222 1.00 76.44 197 LEU A N 1
ATOM 1571 C CA . LEU A 1 197 ? 5.381 -8.555 -11.340 1.00 76.44 197 LEU A CA 1
ATOM 1572 C C . LEU A 1 197 ? 6.087 -8.403 -9.997 1.00 76.44 197 LEU A C 1
ATOM 1574 O O . LEU A 1 197 ? 6.604 -9.373 -9.439 1.00 76.44 197 LEU A O 1
ATOM 1578 N N . TYR A 1 198 ? 6.107 -7.168 -9.508 1.00 77.25 198 TYR A N 1
ATOM 1579 C CA . TYR A 1 198 ? 6.539 -6.836 -8.160 1.00 77.25 198 TYR A CA 1
ATOM 1580 C C . TYR A 1 198 ? 5.351 -6.235 -7.414 1.00 77.25 198 TYR A C 1
ATOM 1582 O O . TYR A 1 198 ? 4.823 -5.191 -7.814 1.00 77.25 198 TYR A O 1
ATOM 1590 N N . TYR A 1 199 ? 4.949 -6.914 -6.343 1.00 68.56 199 TYR A N 1
ATOM 1591 C CA . TYR A 1 199 ? 3.910 -6.487 -5.418 1.00 68.56 199 TYR A CA 1
ATOM 1592 C C . TYR A 1 199 ? 4.513 -5.754 -4.229 1.00 68.56 199 TYR A C 1
ATOM 1594 O O . TYR A 1 199 ? 5.592 -6.093 -3.744 1.00 68.56 199 TYR A O 1
ATOM 1602 N N . ARG A 1 200 ? 3.758 -4.781 -3.718 1.00 57.19 200 ARG A N 1
ATOM 1603 C CA . ARG A 1 200 ? 3.996 -4.201 -2.396 1.00 57.19 200 ARG A CA 1
ATOM 1604 C C . ARG A 1 200 ? 3.549 -5.148 -1.273 1.00 57.19 200 ARG A C 1
ATOM 1606 O O . ARG A 1 200 ? 4.197 -5.162 -0.238 1.00 57.19 200 ARG A O 1
ATOM 1613 N N . SER A 1 201 ? 2.485 -5.929 -1.485 1.00 48.97 201 SER A N 1
ATOM 1614 C CA . SER A 1 201 ? 2.088 -7.104 -0.687 1.00 48.97 201 SER A CA 1
ATOM 1615 C C . SER A 1 201 ? 0.982 -7.887 -1.413 1.00 48.97 201 SER A C 1
ATOM 1617 O O . SER A 1 201 ? 0.427 -7.377 -2.389 1.00 48.97 201 SER A O 1
ATOM 1619 N N . ARG A 1 202 ? 0.587 -9.073 -0.918 1.00 39.41 202 ARG A N 1
ATOM 1620 C CA . ARG A 1 202 ? -0.585 -9.811 -1.449 1.00 39.41 202 ARG A CA 1
ATOM 1621 C C . ARG A 1 202 ? -1.916 -9.043 -1.399 1.00 39.41 202 ARG A C 1
ATOM 1623 O O . ARG A 1 202 ? -2.817 -9.402 -2.149 1.00 39.41 202 ARG A O 1
ATOM 1630 N N . TYR A 1 203 ? -2.045 -8.015 -0.555 1.00 39.72 203 TYR A N 1
ATOM 1631 C CA . TYR A 1 203 ? -3.275 -7.214 -0.409 1.00 39.72 203 TYR A CA 1
ATOM 1632 C C . TYR A 1 203 ? -3.058 -5.698 -0.589 1.00 39.72 203 TYR A C 1
ATOM 1634 O O . TYR A 1 203 ? -3.988 -4.919 -0.390 1.00 39.72 203 TYR A O 1
ATOM 1642 N N . ASN A 1 204 ? -1.850 -5.256 -0.961 1.00 48.44 204 ASN A N 1
ATOM 1643 C CA . ASN A 1 204 ? -1.533 -3.854 -1.227 1.00 48.44 204 ASN A CA 1
ATOM 1644 C C . ASN A 1 204 ? -1.260 -3.678 -2.728 1.00 48.44 204 ASN A C 1
ATOM 1646 O O . ASN A 1 204 ? -0.212 -4.071 -3.245 1.00 48.44 204 ASN A O 1
ATOM 1650 N N . ASN A 1 205 ? -2.233 -3.085 -3.420 1.00 54.88 205 ASN A N 1
ATOM 1651 C CA . ASN A 1 205 ? -2.420 -3.159 -4.875 1.00 54.88 205 ASN A CA 1
ATOM 1652 C C . ASN A 1 205 ? -1.466 -2.284 -5.712 1.00 54.88 205 ASN A C 1
ATOM 1654 O O . ASN A 1 205 ? -1.766 -1.916 -6.851 1.00 54.88 205 ASN A O 1
ATOM 1658 N N . THR A 1 206 ? -0.317 -1.907 -5.156 1.00 66.50 206 THR A N 1
ATOM 1659 C CA . THR A 1 206 ? 0.728 -1.240 -5.926 1.00 66.50 206 THR A CA 1
ATOM 1660 C C . THR A 1 206 ? 1.533 -2.295 -6.668 1.00 66.50 206 THR A C 1
ATOM 1662 O O . THR A 1 206 ? 2.364 -2.987 -6.077 1.00 66.50 206 THR A O 1
ATOM 1665 N N . ILE A 1 207 ? 1.281 -2.404 -7.971 1.00 76.56 207 ILE A N 1
ATOM 1666 C CA . ILE A 1 207 ? 1.970 -3.347 -8.850 1.00 76.56 207 ILE A CA 1
ATOM 1667 C C . ILE A 1 207 ? 2.876 -2.546 -9.776 1.00 76.56 207 ILE A C 1
ATOM 1669 O O . ILE A 1 207 ? 2.424 -1.609 -10.448 1.00 76.56 207 ILE A O 1
ATOM 1673 N N . ILE A 1 208 ? 4.143 -2.947 -9.861 1.00 81.94 208 ILE A N 1
ATOM 1674 C CA . ILE A 1 208 ? 4.970 -2.591 -11.012 1.00 81.94 208 ILE A CA 1
ATOM 1675 C C . ILE A 1 208 ? 5.307 -3.816 -11.836 1.00 81.94 208 ILE A C 1
ATOM 1677 O O . ILE A 1 208 ? 5.464 -4.926 -11.333 1.00 81.94 208 ILE A O 1
ATOM 1681 N N . SER A 1 209 ? 5.441 -3.577 -13.130 1.00 86.38 209 SER A N 1
ATOM 1682 C CA . SER A 1 209 ? 5.851 -4.578 -14.100 1.00 86.38 209 SER A CA 1
ATOM 1683 C C . SER A 1 209 ? 6.973 -3.979 -14.942 1.00 86.38 209 SER A C 1
ATOM 1685 O O . SER A 1 209 ? 6.700 -3.261 -15.909 1.00 86.38 209 SER A O 1
ATOM 1687 N N . PRO A 1 210 ? 8.244 -4.163 -14.535 1.00 88.00 210 PRO A N 1
ATOM 1688 C CA . PRO A 1 210 ? 9.384 -3.821 -15.369 1.00 88.00 210 PRO A CA 1
ATOM 1689 C C . PRO A 1 210 ? 9.476 -4.765 -16.572 1.00 88.00 210 PRO A C 1
ATOM 1691 O O . PRO A 1 210 ? 9.164 -5.954 -16.488 1.00 88.00 210 PRO A O 1
ATOM 1694 N N . PHE A 1 211 ? 9.928 -4.227 -17.698 1.00 88.12 211 PHE A N 1
ATOM 1695 C CA . PHE A 1 211 ? 10.178 -4.955 -18.934 1.00 88.12 211 PHE A CA 1
ATOM 1696 C C . PHE A 1 211 ? 11.671 -4.998 -19.197 1.00 88.12 211 PHE A C 1
ATOM 1698 O O . PHE A 1 211 ? 12.361 -3.971 -19.178 1.00 88.12 211 PHE A O 1
ATOM 1705 N N . PHE A 1 212 ? 12.148 -6.202 -19.483 1.00 89.62 212 PHE A N 1
ATOM 1706 C CA . PHE A 1 212 ? 13.536 -6.470 -19.795 1.00 89.62 212 PHE A CA 1
ATOM 1707 C C . PHE A 1 212 ? 13.645 -7.025 -21.206 1.00 89.62 212 PHE A C 1
ATOM 1709 O O . PHE A 1 212 ? 12.865 -7.891 -21.610 1.00 89.62 212 PHE A O 1
ATOM 1716 N N . LYS A 1 213 ? 14.632 -6.528 -21.949 1.00 90.25 213 LYS A N 1
ATOM 1717 C CA . LYS A 1 213 ? 14.879 -6.896 -23.337 1.00 90.25 213 LYS A CA 1
ATOM 1718 C C . LYS A 1 213 ? 16.261 -7.507 -23.514 1.00 90.25 213 LYS A C 1
ATOM 1720 O O . LYS A 1 213 ? 17.251 -6.938 -23.060 1.00 90.25 213 LYS A O 1
ATOM 1725 N N . GLY A 1 214 ? 16.337 -8.603 -24.257 1.00 89.69 214 GLY A N 1
ATOM 1726 C CA . GLY A 1 214 ? 17.590 -9.278 -24.581 1.00 89.69 214 GLY A CA 1
ATOM 17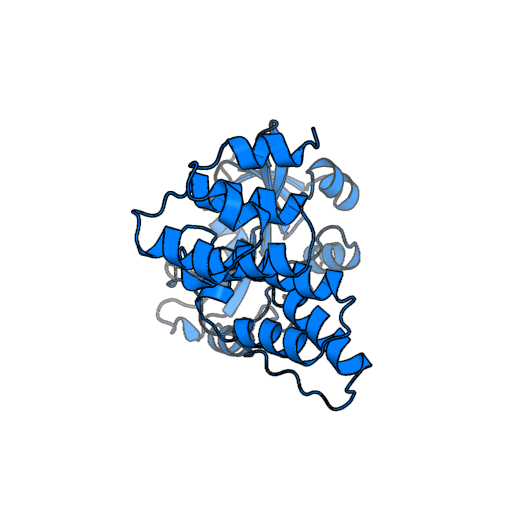27 C C . GLY A 1 214 ? 17.661 -9.780 -26.016 1.00 89.69 214 GLY A C 1
ATOM 1728 O O . GLY A 1 214 ? 16.728 -9.659 -26.814 1.00 89.69 214 GLY A O 1
ATOM 1729 N N . ALA A 1 215 ? 18.818 -10.334 -26.367 1.00 86.44 215 ALA A N 1
ATOM 1730 C CA . ALA A 1 215 ? 18.987 -11.058 -27.619 1.00 86.44 215 ALA A CA 1
ATOM 1731 C C . ALA A 1 215 ? 18.487 -12.505 -27.477 1.00 86.44 215 ALA A C 1
ATOM 1733 O O . ALA A 1 215 ? 18.508 -13.086 -26.396 1.00 86.44 215 ALA A O 1
ATOM 1734 N N . LYS A 1 216 ? 18.086 -13.125 -28.591 1.00 81.75 216 LYS A N 1
ATOM 1735 C CA . LYS A 1 216 ? 17.684 -14.536 -28.601 1.00 81.75 216 LYS A CA 1
ATOM 1736 C C . LYS A 1 216 ? 18.828 -15.419 -28.087 1.00 81.75 216 LYS A C 1
ATOM 1738 O O . LYS A 1 216 ? 19.938 -15.334 -28.606 1.00 81.75 216 LYS A O 1
ATOM 1743 N N . GLY A 1 217 ? 18.538 -16.278 -27.109 1.00 81.06 217 GLY A N 1
ATOM 1744 C CA . GLY A 1 217 ? 19.518 -17.189 -26.503 1.00 81.06 217 GLY A CA 1
ATOM 1745 C C . GLY A 1 217 ? 20.465 -16.540 -25.486 1.00 81.06 217 GLY A C 1
ATOM 1746 O O . GLY A 1 217 ? 21.360 -17.219 -24.994 1.00 81.06 217 GLY A O 1
ATOM 1747 N N . MET A 1 218 ? 20.283 -15.252 -25.180 1.00 87.69 218 MET A N 1
ATOM 1748 C CA . MET A 1 218 ? 20.914 -14.597 -24.033 1.00 87.69 218 MET A CA 1
ATOM 1749 C C . MET A 1 218 ? 20.228 -15.048 -22.738 1.00 87.69 218 MET A C 1
ATOM 1751 O O . MET A 1 218 ? 19.028 -15.331 -22.749 1.00 87.69 218 MET A O 1
ATOM 1755 N N . ASP A 1 219 ? 20.984 -15.093 -21.642 1.00 88.75 219 ASP A N 1
ATOM 1756 C CA . ASP A 1 219 ? 20.434 -15.321 -20.306 1.00 88.75 219 ASP A CA 1
ATOM 1757 C C . ASP A 1 219 ? 19.486 -14.171 -19.931 1.00 88.75 219 ASP A C 1
ATOM 1759 O O . ASP A 1 219 ? 19.827 -12.997 -20.079 1.00 88.75 219 ASP A O 1
ATOM 1763 N N . GLU A 1 220 ? 18.285 -14.501 -19.456 1.00 88.50 220 GLU A N 1
ATOM 1764 C CA . GLU A 1 220 ? 17.265 -13.526 -19.063 1.00 88.50 220 GLU A CA 1
ATOM 1765 C C . GLU A 1 220 ? 17.729 -12.608 -17.922 1.00 88.50 220 GLU A C 1
ATOM 1767 O O . GLU A 1 220 ? 17.231 -11.489 -17.799 1.00 88.50 220 GLU A O 1
ATOM 1772 N N . GLN A 1 221 ? 18.699 -13.040 -17.109 1.00 89.81 221 GLN A N 1
ATOM 1773 C CA . GLN A 1 221 ? 19.307 -12.212 -16.061 1.00 89.81 221 GLN A CA 1
ATOM 1774 C C . GLN A 1 221 ? 20.144 -11.047 -16.619 1.00 89.81 221 GLN A C 1
ATOM 1776 O O . GLN A 1 221 ? 20.284 -10.015 -15.956 1.00 89.81 221 GLN A O 1
ATOM 1781 N N . ASP A 1 222 ? 20.626 -11.169 -17.857 1.00 92.88 222 ASP A N 1
ATOM 1782 C CA . ASP A 1 222 ? 21.384 -10.129 -18.560 1.00 92.88 222 ASP A CA 1
ATOM 1783 C C . ASP A 1 222 ? 20.488 -9.229 -19.429 1.00 92.88 222 ASP A C 1
ATOM 1785 O O . ASP A 1 222 ? 20.975 -8.310 -20.094 1.00 92.88 222 ASP A O 1
ATOM 1789 N N . TYR A 1 223 ? 19.169 -9.463 -19.441 1.00 93.12 223 TYR A N 1
ATOM 1790 C CA . TYR A 1 223 ? 18.246 -8.621 -20.198 1.00 93.12 223 TYR A CA 1
ATOM 1791 C C . TYR A 1 223 ? 18.196 -7.223 -19.589 1.00 93.12 223 TYR A C 1
ATOM 1793 O O . TYR A 1 223 ? 18.263 -7.040 -18.377 1.00 93.12 223 TYR A O 1
ATOM 1801 N N . VAL A 1 224 ? 18.045 -6.220 -20.443 1.00 92.38 224 VAL A N 1
ATOM 1802 C CA . VAL A 1 224 ? 18.159 -4.815 -20.065 1.00 92.38 224 VAL A CA 1
ATOM 1803 C C . VAL A 1 224 ? 16.788 -4.214 -19.784 1.00 92.38 224 VAL A C 1
ATOM 1805 O O . VAL A 1 224 ? 15.871 -4.343 -20.595 1.00 92.38 224 VAL A O 1
ATOM 1808 N N . PHE A 1 225 ? 16.660 -3.515 -18.660 1.00 89.81 225 PHE A N 1
ATOM 1809 C CA . PHE A 1 225 ? 15.467 -2.778 -18.259 1.00 89.81 225 PHE A CA 1
ATOM 1810 C C . PHE A 1 225 ? 15.174 -1.638 -19.244 1.00 89.81 225 PHE A C 1
ATOM 1812 O O . PHE A 1 225 ? 16.000 -0.741 -19.437 1.00 89.81 225 PHE A O 1
ATOM 1819 N N . THR A 1 226 ? 13.998 -1.670 -19.869 1.00 87.94 226 THR A N 1
ATOM 1820 C CA . THR A 1 226 ? 13.645 -0.804 -21.012 1.00 87.94 226 THR A CA 1
ATOM 1821 C C . THR A 1 226 ? 12.367 -0.007 -20.801 1.00 87.94 226 THR A C 1
ATOM 1823 O O . THR A 1 226 ? 12.298 1.155 -21.213 1.00 87.94 226 THR A O 1
ATOM 1826 N N . ASP A 1 227 ? 11.384 -0.604 -20.132 1.00 87.19 227 ASP A N 1
ATOM 1827 C CA . ASP A 1 227 ? 10.070 -0.012 -19.906 1.00 87.19 227 ASP A CA 1
ATOM 1828 C C . ASP A 1 227 ? 9.503 -0.476 -18.562 1.00 87.19 227 ASP A C 1
ATOM 1830 O O . ASP A 1 227 ? 9.936 -1.482 -18.007 1.00 87.19 227 ASP A O 1
ATOM 1834 N N . ILE A 1 228 ? 8.517 0.240 -18.035 1.00 86.31 228 ILE A N 1
ATOM 1835 C CA . ILE A 1 228 ? 7.845 -0.111 -16.785 1.00 86.31 228 ILE A CA 1
ATOM 1836 C C . ILE A 1 228 ? 6.360 0.225 -16.856 1.00 86.31 228 ILE A C 1
ATOM 1838 O O . ILE A 1 228 ? 5.956 1.271 -17.366 1.00 86.31 228 ILE A O 1
ATOM 1842 N N . ASN A 1 229 ? 5.541 -0.677 -16.328 1.00 85.69 229 ASN A N 1
ATOM 1843 C CA . ASN A 1 229 ? 4.148 -0.413 -16.005 1.00 85.69 229 ASN A CA 1
ATOM 1844 C C . ASN A 1 229 ? 3.998 -0.121 -14.523 1.00 85.69 229 ASN A C 1
ATOM 1846 O O . ASN A 1 229 ? 4.518 -0.859 -13.691 1.00 85.69 229 ASN A O 1
ATOM 1850 N N . TYR A 1 230 ? 3.189 0.884 -14.237 1.00 85.12 230 TYR A N 1
ATOM 1851 C CA . TYR A 1 230 ? 2.643 1.198 -12.932 1.00 85.12 230 TYR A CA 1
ATOM 1852 C C . TYR A 1 230 ? 1.149 0.902 -12.963 1.00 85.12 230 TYR A C 1
ATOM 1854 O O . TYR A 1 230 ? 0.439 1.431 -13.825 1.00 85.12 230 TYR A O 1
ATOM 1862 N N . TYR A 1 231 ? 0.667 0.079 -12.041 1.00 81.06 231 TYR A N 1
ATOM 1863 C CA . TYR A 1 231 ? -0.761 -0.140 -11.848 1.00 81.06 231 TYR A CA 1
ATOM 1864 C C . TYR A 1 231 ? -1.224 0.652 -10.629 1.00 81.06 231 TYR A C 1
ATOM 1866 O O . TYR A 1 231 ? -0.729 0.469 -9.521 1.00 81.06 231 TYR A O 1
ATOM 1874 N N . TYR A 1 232 ? -2.169 1.549 -10.882 1.00 74.38 232 TYR A N 1
ATOM 1875 C CA . TYR A 1 232 ? -2.856 2.380 -9.906 1.00 74.38 232 TYR A CA 1
ATOM 1876 C C . TYR A 1 232 ? -4.227 1.735 -9.683 1.00 74.38 232 TYR A C 1
ATOM 1878 O O . TYR A 1 232 ? -5.229 2.139 -10.274 1.00 74.38 232 TYR A O 1
ATOM 1886 N N . GLU A 1 233 ? -4.282 0.639 -8.930 1.00 64.00 233 GLU A N 1
ATOM 1887 C CA . GLU A 1 233 ? -5.573 0.031 -8.605 1.00 64.00 233 GLU A CA 1
ATOM 1888 C C . GLU A 1 233 ? -6.314 0.869 -7.554 1.00 64.00 233 GLU A C 1
ATOM 1890 O O . GLU A 1 233 ? -5.696 1.314 -6.592 1.00 64.00 233 GLU A O 1
ATOM 1895 N N . MET A 1 234 ? -7.621 1.071 -7.791 1.00 49.62 234 MET A N 1
ATOM 1896 C CA . MET A 1 234 ? -8.747 1.671 -7.028 1.00 49.62 234 MET A CA 1
ATOM 1897 C C . MET A 1 234 ? -8.534 2.710 -5.895 1.00 49.62 234 MET A C 1
ATOM 1899 O O . MET A 1 234 ? -9.447 3.492 -5.640 1.00 49.62 234 MET A O 1
ATOM 1903 N N . HIS A 1 235 ? -7.398 2.772 -5.207 1.00 49.53 235 HIS A N 1
ATOM 1904 C CA . HIS A 1 235 ? -7.176 3.610 -4.026 1.00 49.53 235 HIS A CA 1
ATOM 1905 C C . HIS A 1 235 ? -6.427 4.916 -4.330 1.00 49.53 235 HIS A C 1
ATOM 1907 O O . HIS A 1 235 ? -6.669 5.929 -3.670 1.00 49.53 235 HIS A O 1
ATOM 1913 N N . GLU A 1 236 ? -5.607 4.959 -5.383 1.00 57.44 236 GLU A N 1
ATOM 1914 C CA . GLU A 1 236 ? -5.037 6.209 -5.901 1.00 57.44 236 GLU A CA 1
ATOM 1915 C C . GLU A 1 236 ? -6.001 6.825 -6.927 1.00 57.44 236 GLU A C 1
ATOM 1917 O O . GLU A 1 236 ? -5.827 6.716 -8.138 1.00 57.44 236 GLU A O 1
ATOM 1922 N N . ASN A 1 237 ? -7.076 7.447 -6.425 1.00 66.81 237 ASN A N 1
ATOM 1923 C CA . ASN A 1 237 ? -8.204 8.008 -7.189 1.00 66.81 237 ASN A CA 1
ATOM 1924 C C . ASN A 1 237 ? -7.842 9.230 -8.067 1.00 66.81 237 ASN A C 1
ATOM 1926 O O . ASN A 1 237 ? -8.460 10.301 -7.999 1.00 66.81 237 ASN A O 1
ATOM 1930 N N . ILE A 1 238 ? -6.845 9.097 -8.940 1.00 83.69 238 ILE A N 1
ATOM 1931 C CA . ILE A 1 238 ? -6.502 10.115 -9.926 1.00 83.69 238 ILE A CA 1
ATOM 1932 C C . ILE A 1 238 ? -7.577 10.098 -11.010 1.00 83.69 238 ILE A C 1
ATOM 1934 O O . ILE A 1 238 ? -7.534 9.325 -11.967 1.00 83.69 238 ILE A O 1
ATOM 1938 N N . SER A 1 239 ? -8.566 10.982 -10.874 1.00 88.25 239 SER A N 1
ATOM 1939 C CA . SER A 1 239 ? -9.615 11.111 -11.888 1.00 88.25 239 SER A CA 1
ATOM 1940 C C . SER A 1 239 ? -9.033 11.479 -13.258 1.00 88.25 239 SER A C 1
ATOM 1942 O O . SER A 1 239 ? -8.114 12.302 -13.367 1.00 88.25 239 SER A O 1
ATOM 1944 N N . MET A 1 240 ? -9.650 10.977 -14.332 1.00 89.69 240 MET A N 1
ATOM 1945 C CA . MET A 1 240 ? -9.284 11.345 -15.707 1.00 89.69 240 MET A CA 1
ATOM 1946 C C . MET A 1 240 ? -9.290 12.867 -15.914 1.00 89.69 240 MET A C 1
ATOM 1948 O O . MET A 1 240 ? -8.456 13.407 -16.640 1.00 89.69 240 MET A O 1
ATOM 1952 N N . LYS A 1 241 ? -10.201 13.586 -15.246 1.00 89.25 241 LYS A N 1
ATOM 1953 C CA . LYS A 1 241 ? -10.277 15.052 -15.295 1.00 89.25 241 LYS A CA 1
ATOM 1954 C C . LYS A 1 241 ? -9.046 15.715 -14.671 1.00 89.25 241 LYS A C 1
ATOM 1956 O O . LYS A 1 241 ? -8.506 16.648 -15.265 1.00 89.25 241 LYS A O 1
ATOM 1961 N N . ALA A 1 242 ? -8.618 15.260 -13.492 1.00 90.38 242 ALA A N 1
ATOM 1962 C CA . ALA A 1 242 ? -7.431 15.784 -12.816 1.00 90.38 242 ALA A CA 1
ATOM 1963 C C . ALA A 1 242 ? -6.170 15.516 -13.645 1.00 90.38 242 ALA A C 1
ATOM 1965 O O . ALA A 1 242 ? -5.406 16.444 -13.913 1.00 90.38 242 ALA A O 1
ATOM 1966 N N . PHE A 1 243 ? -6.027 14.288 -14.148 1.00 91.44 243 PHE A N 1
ATOM 1967 C CA . PHE A 1 243 ? -4.930 13.904 -15.028 1.00 91.44 243 PHE A CA 1
ATOM 1968 C C . PHE A 1 243 ? -4.870 14.783 -16.289 1.00 91.44 243 PHE A C 1
ATOM 1970 O O . PHE A 1 243 ? -3.854 15.419 -16.566 1.00 91.44 243 PHE A O 1
ATOM 1977 N N . MET A 1 244 ? -5.987 14.908 -17.015 1.00 91.00 244 MET A N 1
ATOM 1978 C CA . MET A 1 244 ? -6.075 15.703 -18.249 1.00 91.00 244 MET A CA 1
ATOM 1979 C C . MET A 1 244 ? -5.763 17.184 -18.040 1.00 91.00 244 MET A C 1
ATOM 1981 O O . MET A 1 244 ? -5.206 17.831 -18.927 1.00 91.00 244 MET A O 1
ATOM 1985 N N . LYS A 1 245 ? -6.098 17.731 -16.867 1.00 92.88 245 LYS A N 1
ATOM 1986 C CA . LYS A 1 245 ? -5.771 19.115 -16.506 1.00 92.88 245 LYS A CA 1
ATOM 1987 C C . LYS A 1 245 ? -4.258 19.341 -16.417 1.00 92.88 245 LYS A C 1
ATOM 1989 O O . LYS A 1 245 ? -3.801 20.434 -16.739 1.00 92.88 245 LYS A O 1
ATOM 1994 N N . VAL A 1 246 ? -3.498 18.334 -15.983 1.00 92.19 246 VAL A N 1
ATOM 1995 C CA . VAL A 1 246 ? -2.035 18.410 -15.840 1.00 92.19 246 VAL A CA 1
ATOM 1996 C C . VAL A 1 246 ? -1.327 18.037 -17.144 1.00 92.19 246 VAL A C 1
ATOM 1998 O O . VAL A 1 246 ? -0.460 18.778 -17.604 1.00 92.19 246 VAL A O 1
ATOM 2001 N N . TRP A 1 247 ? -1.713 16.920 -17.761 1.00 92.69 247 TRP A N 1
ATOM 2002 C CA . TRP A 1 247 ? -1.017 16.348 -18.920 1.00 92.69 247 TRP A CA 1
ATOM 2003 C C . TRP A 1 247 ? -1.399 16.984 -20.253 1.00 92.69 247 TRP A C 1
ATOM 2005 O O . TRP A 1 247 ? -0.623 16.910 -21.213 1.00 92.69 247 TRP A O 1
ATOM 2015 N N . GLY A 1 248 ? -2.559 17.641 -20.297 1.00 91.62 248 GLY A N 1
ATOM 2016 C CA . GLY A 1 248 ? -3.090 18.300 -21.478 1.00 91.62 248 GLY A CA 1
ATOM 2017 C C . GLY A 1 248 ? -3.664 17.321 -22.501 1.00 91.62 248 GLY A C 1
ATOM 2018 O O . GLY A 1 248 ? -4.097 16.210 -22.184 1.00 91.62 248 GLY A O 1
ATOM 2019 N N . LYS A 1 249 ? -3.695 17.764 -23.761 1.00 91.44 249 LYS A N 1
ATOM 2020 C CA . LYS A 1 249 ? -4.256 16.992 -24.872 1.00 91.44 249 LYS A CA 1
ATOM 2021 C C . LYS A 1 249 ? -3.312 15.836 -25.246 1.00 91.44 249 LYS A C 1
ATOM 2023 O O . LYS A 1 249 ? -2.130 16.104 -25.456 1.00 91.44 249 LYS A O 1
ATOM 2028 N N . PRO A 1 250 ? -3.812 14.593 -25.359 1.00 90.25 250 PRO A N 1
ATOM 2029 C CA . PRO A 1 250 ? -2.998 13.472 -25.809 1.00 90.25 250 PRO A CA 1
ATOM 2030 C C . PRO A 1 250 ? -2.700 13.551 -27.304 1.00 90.25 250 PRO A C 1
ATOM 2032 O O . PRO A 1 250 ? -3.471 14.134 -28.074 1.00 90.25 250 PRO A O 1
ATOM 2035 N N . GLU A 1 251 ? -1.603 12.916 -27.698 1.00 88.06 251 GLU A N 1
ATOM 2036 C CA . GLU A 1 251 ? -1.189 12.755 -29.094 1.00 88.06 251 GLU A CA 1
ATOM 2037 C C . GLU A 1 251 ? -2.053 11.707 -29.796 1.00 88.06 251 GLU A C 1
ATOM 2039 O O . GLU A 1 251 ? -2.512 11.924 -30.915 1.00 88.06 251 GLU A O 1
ATOM 2044 N N . GLN A 1 252 ? -2.342 10.605 -29.099 1.00 84.75 252 GLN A N 1
ATOM 2045 C CA . GLN A 1 252 ? -3.155 9.504 -29.603 1.00 84.75 252 GLN A CA 1
ATOM 2046 C C . GLN A 1 252 ? -4.173 9.058 -28.555 1.00 84.75 252 GLN A C 1
ATOM 2048 O O . GLN A 1 252 ? -3.956 9.177 -27.346 1.00 84.75 252 GLN A O 1
ATOM 2053 N N . LYS A 1 253 ? -5.306 8.548 -29.035 1.00 88.62 253 LYS A N 1
ATOM 2054 C CA . LYS A 1 253 ? -6.350 7.925 -28.224 1.00 88.62 253 LYS A CA 1
ATOM 2055 C C . LYS A 1 253 ? -6.627 6.535 -28.779 1.00 88.62 253 LYS A C 1
ATOM 2057 O O . LYS A 1 253 ? -6.611 6.371 -29.994 1.00 88.62 253 LYS A O 1
ATOM 2062 N N . GLY A 1 254 ? -6.911 5.584 -27.903 1.00 82.12 254 GLY A N 1
ATOM 2063 C CA . GLY A 1 254 ? -7.266 4.226 -28.291 1.00 82.12 254 GLY A CA 1
ATOM 2064 C C . GLY A 1 254 ? -7.824 3.431 -27.121 1.00 82.12 254 GLY A C 1
ATOM 2065 O O . GLY A 1 254 ? -8.273 4.010 -26.124 1.00 82.12 254 GLY A O 1
ATOM 2066 N N . ILE A 1 255 ? -7.802 2.111 -27.264 1.00 78.25 255 ILE A N 1
ATOM 2067 C CA . ILE A 1 255 ? -8.223 1.159 -26.240 1.00 78.25 255 ILE A CA 1
ATOM 2068 C C . ILE A 1 255 ? -7.063 0.200 -25.993 1.00 78.25 255 ILE A C 1
ATOM 2070 O O . ILE A 1 255 ? -6.650 -0.455 -26.945 1.00 78.25 255 ILE A O 1
ATOM 2074 N N . ALA A 1 256 ? -6.590 0.112 -24.745 1.00 71.62 256 ALA A N 1
ATOM 2075 C CA . ALA A 1 256 ? -5.571 -0.845 -24.319 1.00 71.62 256 ALA A CA 1
ATOM 2076 C C . ALA A 1 256 ? -6.079 -1.771 -23.227 1.00 71.62 256 ALA A C 1
ATOM 2078 O O . ALA A 1 256 ? -6.557 -1.317 -22.184 1.00 71.62 256 ALA A O 1
ATOM 2079 N N . LEU A 1 257 ? -5.972 -3.082 -23.473 1.00 67.56 257 LEU A N 1
ATOM 2080 C CA . LEU A 1 257 ? -6.443 -4.128 -22.560 1.00 67.56 257 LEU A CA 1
ATOM 2081 C C . LEU A 1 257 ? -7.909 -3.901 -22.135 1.00 67.56 257 LEU A C 1
ATOM 2083 O O . LEU A 1 257 ? -8.257 -4.015 -20.962 1.00 67.56 257 LEU A O 1
ATOM 2087 N N . GLY A 1 258 ? -8.754 -3.479 -23.084 1.00 72.88 258 GLY A N 1
ATOM 2088 C CA . GLY A 1 258 ? -10.166 -3.144 -22.849 1.00 72.88 258 GLY A CA 1
ATOM 2089 C C . GLY A 1 258 ? -10.423 -1.800 -22.152 1.00 72.88 258 GLY A C 1
ATOM 2090 O O . GLY A 1 258 ? -11.577 -1.410 -21.989 1.00 72.88 258 GLY A O 1
ATOM 2091 N N . ASN A 1 259 ? -9.379 -1.058 -21.776 1.00 81.50 259 ASN A N 1
ATOM 2092 C CA . ASN A 1 259 ? -9.484 0.226 -21.084 1.00 81.50 259 ASN A CA 1
ATOM 2093 C C . ASN A 1 259 ? -9.313 1.391 -22.054 1.00 81.50 259 ASN A C 1
ATOM 2095 O O . ASN A 1 259 ? -8.632 1.288 -23.071 1.00 81.50 259 ASN A O 1
ATOM 2099 N N . LYS A 1 260 ? -9.897 2.542 -21.722 1.00 87.81 260 LYS A N 1
ATOM 2100 C CA . LYS A 1 260 ? -9.709 3.757 -22.517 1.00 87.81 260 LYS A CA 1
ATOM 2101 C C . LYS A 1 260 ? -8.288 4.268 -22.315 1.00 87.81 260 LYS A C 1
ATOM 2103 O O . LYS A 1 260 ? -7.937 4.565 -21.179 1.00 87.81 260 LYS A O 1
ATOM 2108 N N . SER A 1 261 ? -7.517 4.460 -23.381 1.00 87.94 261 SER A N 1
ATOM 2109 C CA . SER A 1 261 ? -6.087 4.764 -23.253 1.00 87.94 261 SER A CA 1
ATOM 2110 C C . SER A 1 261 ? -5.640 5.955 -24.089 1.00 87.94 261 SER A C 1
ATOM 2112 O O . SER A 1 261 ? -6.165 6.229 -25.173 1.00 87.94 261 SER A O 1
ATOM 2114 N N . TYR A 1 262 ? -4.663 6.689 -23.562 1.00 90.19 262 TYR A N 1
ATOM 2115 C CA . TYR A 1 262 ? -4.123 7.901 -24.167 1.00 90.19 262 TYR A CA 1
ATOM 2116 C C . TYR A 1 262 ? -2.603 7.916 -24.164 1.00 90.19 262 TYR A C 1
ATOM 2118 O O . TYR A 1 262 ? -1.978 7.590 -23.155 1.00 90.19 262 TYR A O 1
ATOM 2126 N N . ARG A 1 263 ? -2.031 8.391 -25.272 1.00 86.94 263 ARG A N 1
ATOM 2127 C CA . ARG A 1 263 ? -0.585 8.502 -25.463 1.00 86.94 263 ARG A CA 1
ATOM 2128 C C . ARG A 1 263 ? -0.090 9.936 -25.339 1.00 86.94 263 ARG A C 1
ATOM 2130 O O . ARG A 1 263 ? -0.688 10.863 -25.894 1.00 86.94 263 ARG A O 1
ATOM 2137 N N . TYR A 1 264 ? 1.038 10.081 -24.657 1.00 88.31 264 TYR A N 1
ATOM 2138 C CA . TYR A 1 264 ? 1.785 11.318 -24.458 1.00 88.31 264 TYR A CA 1
ATOM 2139 C C . TYR A 1 264 ? 3.275 11.042 -24.698 1.00 88.31 264 TYR A C 1
ATOM 2141 O O . TYR A 1 264 ? 4.042 10.853 -23.750 1.00 88.31 264 TYR A O 1
ATOM 2149 N N . GLY A 1 265 ? 3.678 10.962 -25.967 1.00 84.06 265 GLY A N 1
ATOM 2150 C CA . GLY A 1 265 ? 4.999 10.505 -26.375 1.00 84.06 265 GLY A CA 1
ATOM 2151 C C . GLY A 1 265 ? 5.245 9.069 -25.919 1.00 84.06 265 GLY A C 1
ATOM 2152 O O . GLY A 1 265 ? 4.607 8.124 -26.384 1.00 84.06 265 GLY A O 1
ATOM 2153 N N . ASN A 1 266 ? 6.149 8.928 -24.955 1.00 81.50 266 ASN A N 1
ATOM 2154 C CA . ASN A 1 266 ? 6.597 7.650 -24.405 1.00 81.50 266 ASN A CA 1
ATOM 2155 C C . ASN A 1 266 ? 5.765 7.133 -23.226 1.00 81.50 266 ASN A C 1
ATOM 2157 O O . ASN A 1 266 ? 6.117 6.124 -22.616 1.00 81.50 266 ASN A O 1
ATOM 2161 N N . VAL A 1 267 ? 4.695 7.845 -22.882 1.00 87.81 267 VAL A N 1
ATOM 2162 C CA . VAL A 1 267 ? 3.812 7.492 -21.775 1.00 87.81 267 VAL A CA 1
ATOM 2163 C C . VAL A 1 267 ? 2.453 7.107 -22.334 1.00 87.81 267 VAL A C 1
ATOM 2165 O O . VAL A 1 267 ? 1.845 7.886 -23.071 1.00 87.81 267 VAL A O 1
ATOM 2168 N N . ASN A 1 268 ? 1.962 5.934 -21.949 1.00 88.19 268 ASN A N 1
ATOM 2169 C CA . ASN A 1 268 ? 0.586 5.519 -22.185 1.00 88.19 268 ASN A CA 1
ATOM 2170 C C . ASN A 1 268 ? -0.145 5.472 -20.851 1.00 88.19 268 ASN A C 1
ATOM 2172 O O . ASN A 1 268 ? 0.356 4.906 -19.884 1.00 88.19 268 ASN A O 1
ATOM 2176 N N . VAL A 1 269 ? -1.334 6.061 -20.803 1.00 89.88 269 VAL A N 1
ATOM 2177 C CA . VAL A 1 269 ? -2.174 6.059 -19.605 1.00 89.88 269 VAL A CA 1
ATOM 2178 C C . VAL A 1 269 ? -3.519 5.452 -19.941 1.00 89.88 269 VAL A C 1
ATOM 2180 O O . VAL A 1 269 ? -4.207 5.942 -20.839 1.00 89.88 269 VAL A O 1
ATOM 2183 N N . SER A 1 270 ? -3.879 4.401 -19.214 1.00 89.31 270 SER A N 1
ATOM 2184 C CA . SER A 1 270 ? -5.145 3.685 -19.344 1.00 89.31 270 SER A CA 1
ATOM 2185 C C . SER A 1 270 ? -6.070 4.042 -18.185 1.00 89.31 270 SER A C 1
ATOM 2187 O O . SER A 1 270 ? -5.637 4.159 -17.036 1.00 89.31 270 SER A O 1
ATOM 2189 N N . PHE A 1 271 ? -7.351 4.205 -18.495 1.00 89.00 271 PHE A N 1
ATOM 2190 C CA . PHE A 1 271 ? -8.392 4.609 -17.562 1.00 89.00 271 PHE A CA 1
ATOM 2191 C C . PHE A 1 271 ? -9.468 3.539 -17.465 1.00 89.00 271 PHE A C 1
ATOM 2193 O O . PHE A 1 271 ? -9.975 3.084 -18.496 1.00 89.00 271 PHE A O 1
ATOM 2200 N N . ASP A 1 272 ? -9.858 3.223 -16.236 1.00 86.56 272 ASP A N 1
ATOM 2201 C CA . ASP A 1 272 ? -10.996 2.355 -15.936 1.00 86.56 272 ASP A CA 1
ATOM 2202 C C . ASP A 1 272 ? -12.129 3.150 -15.296 1.00 86.56 272 ASP A C 1
ATOM 2204 O O . ASP A 1 272 ? -11.947 4.316 -14.938 1.00 86.56 272 ASP A O 1
ATOM 2208 N N . LYS A 1 273 ? -13.301 2.530 -15.179 1.00 84.31 273 LYS A N 1
ATOM 2209 C CA . LYS A 1 273 ? -14.454 3.080 -14.475 1.00 84.31 273 LYS A CA 1
ATOM 2210 C C . LYS A 1 273 ? -14.536 2.520 -13.064 1.00 84.31 273 LYS A C 1
ATOM 2212 O O . LYS A 1 273 ? -14.425 1.316 -12.871 1.00 84.31 273 LYS A O 1
ATOM 2217 N N . ASP A 1 274 ? -14.790 3.394 -12.097 1.00 78.44 274 ASP A N 1
ATOM 2218 C CA . ASP A 1 274 ? -15.193 2.970 -10.760 1.00 78.44 274 ASP A CA 1
ATOM 2219 C C . ASP A 1 274 ? -16.641 2.443 -10.758 1.00 78.44 274 ASP A C 1
ATOM 2221 O O . ASP A 1 274 ? -17.340 2.434 -11.779 1.00 78.44 274 ASP A O 1
ATOM 2225 N N . TRP A 1 275 ? -17.105 2.016 -9.585 1.00 72.50 275 TRP A N 1
ATOM 2226 C CA . TRP A 1 275 ? -18.463 1.518 -9.367 1.00 72.50 275 TRP A CA 1
ATOM 2227 C C . TRP A 1 275 ? -19.558 2.575 -9.624 1.00 72.50 275 TRP A C 1
ATOM 2229 O O . TRP A 1 275 ? -20.706 2.214 -9.874 1.00 72.50 275 TRP A O 1
ATOM 2239 N N . GLU A 1 276 ? -19.217 3.869 -9.636 1.00 78.31 276 GLU A N 1
ATOM 2240 C CA . GLU A 1 276 ? -20.107 4.975 -10.022 1.00 78.31 276 GLU A CA 1
ATOM 2241 C C . GLU A 1 276 ? -20.017 5.316 -11.524 1.00 78.31 276 GLU A C 1
ATOM 2243 O O . GLU A 1 276 ? -20.685 6.233 -12.013 1.00 78.31 276 GLU A O 1
ATOM 2248 N N . GLY A 1 277 ? -19.184 4.600 -12.284 1.00 79.62 277 GLY A N 1
ATOM 2249 C CA . GLY A 1 277 ? -18.950 4.828 -13.706 1.00 79.62 277 GLY A CA 1
ATOM 2250 C C . GLY A 1 277 ? -18.001 5.991 -14.024 1.00 79.62 277 GLY A C 1
ATOM 2251 O O . GLY A 1 277 ? -17.910 6.392 -15.193 1.00 79.62 277 GLY A O 1
ATOM 2252 N N . LYS A 1 278 ? -17.300 6.557 -13.034 1.00 83.62 278 LYS A N 1
ATOM 2253 C CA . LYS A 1 278 ? -16.331 7.648 -13.216 1.00 83.62 278 LYS A CA 1
ATOM 2254 C C . LYS A 1 278 ? -14.961 7.093 -13.587 1.00 83.62 278 LYS A C 1
ATOM 2256 O O . LYS A 1 278 ? -14.500 6.101 -13.041 1.00 83.62 278 LYS A O 1
ATOM 2261 N N . PHE A 1 279 ? -14.288 7.775 -14.513 1.00 86.50 279 PHE A N 1
ATOM 2262 C CA . PHE A 1 279 ? -12.977 7.339 -14.986 1.00 86.50 279 PHE A CA 1
ATOM 2263 C C . PHE A 1 279 ? -11.836 7.744 -14.047 1.00 86.50 279 PHE A C 1
ATOM 2265 O O . PHE A 1 279 ? -11.662 8.939 -13.769 1.00 86.50 279 PHE A O 1
ATOM 2272 N N . TYR A 1 280 ? -10.997 6.778 -13.682 1.00 86.62 280 TYR A N 1
ATOM 2273 C CA . TYR A 1 280 ? -9.758 6.957 -12.923 1.00 86.62 280 TYR A CA 1
ATOM 2274 C C . TYR A 1 280 ? -8.561 6.360 -13.674 1.00 86.62 280 TYR A C 1
ATOM 2276 O O . TYR A 1 280 ? -8.732 5.554 -14.588 1.00 86.62 280 TYR A O 1
ATOM 2284 N N . VAL A 1 281 ? -7.347 6.812 -13.351 1.00 87.44 281 VAL A N 1
ATOM 2285 C CA . VAL A 1 281 ? -6.108 6.233 -13.893 1.00 87.44 281 VAL A CA 1
ATOM 2286 C C . VAL A 1 281 ? -5.946 4.827 -13.331 1.00 87.44 281 VAL A C 1
ATOM 2288 O O . VAL A 1 281 ? -5.782 4.676 -12.131 1.00 87.44 281 VAL A O 1
ATOM 2291 N N . LYS A 1 282 ? -5.966 3.819 -14.203 1.00 85.00 282 LYS A N 1
ATOM 2292 C CA . LYS A 1 282 ? -5.742 2.412 -13.844 1.00 85.00 282 LYS A CA 1
ATOM 2293 C C . LYS A 1 282 ? -4.281 2.021 -14.001 1.00 85.00 282 LYS A C 1
ATOM 2295 O O . LYS A 1 282 ? -3.732 1.259 -13.217 1.00 85.00 282 LYS A O 1
ATOM 2300 N N . GLN A 1 283 ? -3.661 2.500 -15.074 1.00 86.31 283 GLN A N 1
ATOM 2301 C CA . GLN A 1 283 ? -2.331 2.066 -15.470 1.00 86.31 283 GLN A CA 1
ATOM 2302 C C . GLN A 1 283 ? -1.588 3.211 -16.140 1.00 86.31 283 GLN A C 1
ATOM 2304 O O . GLN A 1 283 ? -2.150 3.924 -16.976 1.00 86.31 283 GLN A O 1
ATOM 2309 N N . VAL A 1 284 ? -0.310 3.341 -15.807 1.00 87.62 284 VAL A N 1
ATOM 2310 C CA . VAL A 1 284 ? 0.638 4.202 -16.506 1.00 87.62 284 VAL A CA 1
ATOM 2311 C C . VAL A 1 284 ? 1.788 3.337 -16.971 1.00 87.62 284 VAL A C 1
ATOM 2313 O O . VAL A 1 284 ? 2.544 2.800 -16.171 1.00 87.62 284 VAL A O 1
ATOM 2316 N N . TRP A 1 285 ? 1.931 3.220 -18.277 1.00 86.12 285 TRP A N 1
ATOM 2317 C CA . TRP A 1 285 ? 3.116 2.654 -18.886 1.00 86.12 285 TRP A CA 1
ATOM 2318 C C . TRP A 1 285 ? 4.062 3.774 -19.284 1.00 86.12 285 TRP A C 1
ATOM 2320 O O . TRP A 1 285 ? 3.647 4.776 -19.877 1.00 86.12 285 TRP A O 1
ATOM 2330 N N . PHE A 1 286 ? 5.339 3.575 -19.000 1.00 86.94 286 PHE A N 1
ATOM 2331 C CA . PHE A 1 286 ? 6.396 4.470 -19.414 1.00 86.94 286 PHE A CA 1
ATOM 2332 C C . PHE A 1 286 ? 7.573 3.667 -19.956 1.00 86.94 286 PHE A C 1
ATOM 2334 O O . PHE A 1 286 ? 8.099 2.779 -19.286 1.00 86.94 286 PHE A O 1
ATOM 2341 N N . GLY A 1 287 ? 7.980 4.000 -21.176 1.00 82.12 287 GLY A N 1
ATOM 2342 C CA . GLY A 1 287 ? 8.954 3.210 -21.904 1.00 82.12 287 GLY A CA 1
ATOM 2343 C C . GLY A 1 287 ? 9.970 4.024 -22.678 1.00 82.12 287 GLY A C 1
ATOM 2344 O O . GLY A 1 287 ? 9.618 5.046 -23.268 1.00 82.12 287 GLY A O 1
ATOM 2345 N N . ASN A 1 288 ? 11.223 3.573 -22.722 1.00 76.50 288 ASN A N 1
ATOM 2346 C CA . ASN A 1 288 ? 12.286 4.231 -23.485 1.00 76.50 288 ASN A CA 1
ATOM 2347 C C . ASN A 1 288 ? 12.627 3.522 -24.806 1.00 76.50 288 ASN A C 1
ATOM 2349 O O . ASN A 1 288 ? 13.225 4.159 -25.679 1.00 76.50 288 ASN A O 1
ATOM 2353 N N . ASP A 1 289 ? 12.217 2.265 -24.995 1.00 75.56 289 ASP A N 1
ATOM 2354 C CA . ASP A 1 289 ? 12.546 1.470 -26.183 1.00 75.56 289 ASP A CA 1
ATOM 2355 C C . ASP A 1 289 ? 11.439 1.548 -27.250 1.00 75.56 289 ASP A C 1
ATOM 2357 O O . ASP A 1 289 ? 10.366 0.970 -27.109 1.00 75.56 289 ASP A O 1
ATOM 2361 N N . GLU A 1 290 ? 11.715 2.224 -28.372 1.00 74.69 290 GLU A N 1
ATOM 2362 C CA . GLU A 1 290 ? 10.763 2.408 -29.485 1.00 74.69 290 GLU A CA 1
ATOM 2363 C C . GLU A 1 290 ? 10.257 1.101 -30.117 1.00 74.69 290 GLU A C 1
ATOM 2365 O O . GLU A 1 290 ? 9.151 1.067 -30.657 1.00 74.69 290 GLU A O 1
ATOM 2370 N N . SER A 1 291 ? 11.038 0.020 -30.068 1.00 70.25 291 SER A N 1
ATOM 2371 C CA . SER A 1 291 ? 10.596 -1.284 -30.571 1.00 70.25 291 SER A CA 1
ATOM 2372 C C . SER A 1 291 ? 9.687 -2.010 -29.586 1.00 70.25 291 SER A C 1
ATOM 2374 O O . SER A 1 291 ? 8.709 -2.605 -30.030 1.00 70.25 291 SER A O 1
ATOM 2376 N N . ALA A 1 292 ? 9.924 -1.871 -28.279 1.00 66.56 292 ALA A N 1
ATOM 2377 C CA . ALA A 1 292 ? 9.004 -2.350 -27.254 1.00 66.56 292 ALA A CA 1
ATOM 2378 C C . ALA A 1 292 ? 7.656 -1.628 -27.368 1.00 66.56 292 ALA A C 1
ATO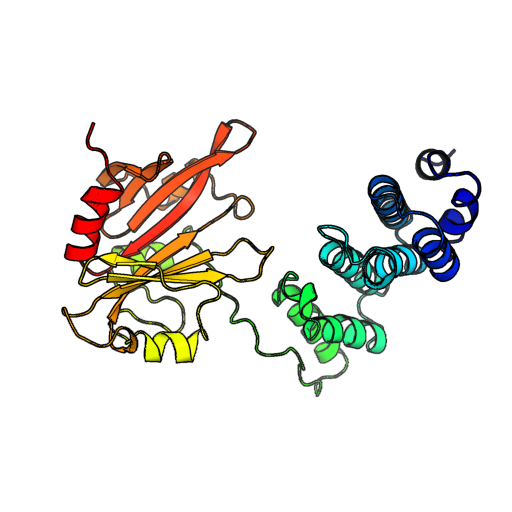M 2380 O O . ALA A 1 292 ? 6.606 -2.263 -27.306 1.00 66.56 292 ALA A O 1
ATOM 2381 N N . GLN A 1 293 ? 7.676 -0.319 -27.654 1.00 66.50 293 GLN A N 1
ATOM 2382 C CA . GLN A 1 293 ? 6.451 0.445 -27.903 1.00 66.50 293 GLN A CA 1
ATOM 2383 C C . GLN A 1 293 ? 5.657 -0.092 -29.102 1.00 66.50 293 GLN A C 1
ATOM 2385 O O . GLN A 1 293 ? 4.441 -0.218 -29.014 1.00 66.50 293 GLN A O 1
ATOM 2390 N N . LYS A 1 294 ? 6.331 -0.424 -30.212 1.00 67.81 294 LYS A N 1
ATOM 2391 C CA . LYS A 1 294 ? 5.694 -0.978 -31.421 1.00 67.81 294 LYS A CA 1
ATOM 2392 C C . LYS A 1 294 ? 5.171 -2.394 -31.218 1.00 67.81 294 LYS A C 1
ATOM 2394 O O . LYS A 1 294 ? 4.101 -2.729 -31.718 1.00 67.81 294 LYS A O 1
ATOM 2399 N N . GLU A 1 295 ? 5.922 -3.233 -30.510 1.00 63.44 295 GLU A N 1
ATOM 2400 C CA . GLU A 1 295 ? 5.433 -4.561 -30.149 1.00 63.44 295 GLU A CA 1
ATOM 2401 C C . GLU A 1 295 ? 4.204 -4.445 -29.251 1.00 63.44 295 GLU A C 1
ATOM 2403 O O . GLU A 1 295 ? 3.217 -5.126 -29.507 1.00 63.44 295 GLU A O 1
ATOM 2408 N N . ARG A 1 296 ? 4.189 -3.512 -28.292 1.00 61.47 296 ARG A N 1
ATOM 2409 C CA . ARG A 1 296 ? 3.002 -3.251 -27.474 1.00 61.47 296 ARG A CA 1
ATOM 2410 C C . ARG A 1 296 ? 1.847 -2.638 -28.239 1.00 61.47 296 ARG A C 1
ATOM 2412 O O . ARG A 1 296 ? 0.731 -3.051 -27.989 1.00 61.47 296 ARG A O 1
ATOM 2419 N N . GLU A 1 297 ? 2.057 -1.731 -29.191 1.00 60.75 297 GLU A N 1
ATOM 2420 C CA . GLU A 1 297 ? 0.973 -1.245 -30.064 1.00 60.75 297 GLU A CA 1
ATOM 2421 C C . GLU A 1 297 ? 0.197 -2.404 -30.700 1.00 60.75 297 GLU A C 1
ATOM 2423 O O . GLU A 1 297 ? -1.023 -2.338 -30.817 1.00 60.75 297 GLU A O 1
ATOM 2428 N N . ARG A 1 298 ? 0.891 -3.499 -31.031 1.00 57.94 298 ARG A N 1
ATOM 2429 C CA . ARG A 1 298 ? 0.276 -4.718 -31.565 1.00 57.94 298 ARG A CA 1
ATOM 2430 C C . ARG A 1 298 ? -0.592 -5.473 -30.548 1.00 57.94 298 ARG A C 1
ATOM 2432 O O . ARG A 1 298 ? -1.517 -6.159 -30.968 1.00 57.94 298 ARG A O 1
ATOM 2439 N N . PHE A 1 299 ? -0.284 -5.381 -29.255 1.00 50.72 299 PHE A N 1
ATOM 2440 C CA . PHE A 1 299 ? -1.004 -6.060 -28.166 1.00 50.72 299 PHE A CA 1
ATOM 2441 C C . PHE A 1 299 ? -2.044 -5.167 -27.466 1.00 50.72 299 PHE A C 1
ATOM 2443 O O . PHE A 1 299 ? -3.057 -5.666 -26.986 1.00 50.72 299 PHE A O 1
ATOM 2450 N N . ASP A 1 300 ? -1.804 -3.858 -27.429 1.00 50.53 300 ASP A N 1
ATOM 2451 C CA . ASP A 1 300 ? -2.487 -2.886 -26.576 1.00 50.53 300 ASP A CA 1
ATOM 2452 C C . ASP A 1 300 ? -3.263 -1.824 -27.362 1.00 50.53 300 ASP A C 1
ATOM 2454 O O . ASP A 1 300 ? -3.902 -0.992 -26.743 1.00 50.53 300 ASP A O 1
ATOM 2458 N N . PHE A 1 301 ? -3.206 -1.756 -28.691 1.00 51.00 301 PHE A N 1
ATOM 2459 C CA . PHE A 1 301 ? -3.976 -0.753 -29.431 1.00 51.00 301 PHE A CA 1
ATOM 2460 C C . PHE A 1 301 ? -4.666 -1.389 -30.632 1.00 51.00 301 PHE A C 1
ATOM 2462 O O . PHE A 1 301 ? -4.121 -1.444 -31.733 1.00 51.00 301 PHE A O 1
ATOM 2469 N N . GLU A 1 302 ? -5.917 -1.816 -30.441 1.00 48.66 302 GLU A N 1
ATOM 2470 C CA . GLU A 1 302 ? -6.803 -2.030 -31.583 1.00 48.66 302 GLU A CA 1
ATOM 2471 C C . GLU A 1 302 ? -7.076 -0.667 -32.233 1.00 48.66 302 GLU A C 1
ATOM 2473 O O . GLU A 1 302 ? -7.675 0.235 -31.638 1.00 48.66 302 GLU A O 1
ATOM 2478 N N . VAL A 1 303 ? -6.565 -0.485 -33.452 1.00 43.44 303 VAL A N 1
ATOM 2479 C CA . VAL A 1 303 ? -6.877 0.686 -34.272 1.00 43.44 303 VAL A CA 1
ATOM 2480 C C . VAL A 1 303 ? -8.288 0.475 -34.818 1.00 43.44 303 VAL A C 1
ATOM 2482 O O . VAL A 1 303 ? -8.484 -0.344 -35.716 1.00 43.44 303 VAL A O 1
ATOM 2485 N N . HIS A 1 304 ? -9.268 1.179 -34.253 1.00 42.94 304 HIS A N 1
ATOM 2486 C CA . HIS A 1 304 ? -10.610 1.314 -34.825 1.00 42.94 304 HIS A CA 1
ATOM 2487 C C . HIS A 1 304 ? -10.728 2.623 -35.604 1.00 42.94 304 HIS A C 1
ATOM 2489 O O . HIS A 1 304 ? -10.360 3.682 -35.039 1.00 42.94 304 HIS A O 1
#